Protein AF-A0AAI8PLS6-F1 (afdb_monomer_lite)

Foldseek 3Di:
DDDDPPPDDPPVLVVVLVVLVVVLVVVVVVVVVVVVVVVVVVVVVVVVVVVVVVVVVVVVVVVLVVVCVVDPPPPCVVVVVVVVVVVVVVVVVVVVVVVVVPPPPPQPVVNVVCLLLLVDPPPDPVSVVLNVVLVVLVCCLVVVLVVLVPPPVDDPVVNCSVNVSSCSVSVSSSVVSSVVSVVPPCPPPPVVPVVPPPDD

Structure (mmCIF, N/CA/C/O backbone):
data_AF-A0AAI8PLS6-F1
#
_entry.id   AF-A0AAI8PLS6-F1
#
loop_
_atom_site.group_PDB
_atom_site.id
_atom_site.type_symbol
_atom_site.label_atom_id
_atom_site.label_alt_id
_atom_site.label_comp_id
_atom_site.label_asym_id
_atom_site.label_entity_id
_atom_site.label_seq_id
_atom_site.pdbx_PDB_ins_code
_atom_site.Cartn_x
_atom_site.Cartn_y
_atom_site.Cartn_z
_atom_site.occupancy
_atom_site.B_iso_or_equiv
_atom_site.auth_seq_id
_atom_site.auth_comp_id
_atom_site.auth_asym_id
_atom_site.auth_atom_id
_atom_site.pdbx_PDB_model_num
ATOM 1 N N . MET A 1 1 ? 32.002 -16.945 -57.249 1.00 46.66 1 MET A N 1
ATOM 2 C CA . MET A 1 1 ? 32.381 -17.521 -55.941 1.00 46.66 1 MET A CA 1
ATOM 3 C C . MET A 1 1 ? 32.329 -16.412 -54.901 1.00 46.66 1 MET A C 1
ATOM 5 O O . MET A 1 1 ? 33.324 -15.751 -54.661 1.00 46.66 1 MET A O 1
ATOM 9 N N . ALA A 1 2 ? 31.143 -16.145 -54.366 1.00 48.41 2 ALA A N 1
ATOM 10 C CA . ALA A 1 2 ? 30.925 -15.226 -53.252 1.00 48.41 2 ALA A CA 1
ATOM 11 C C . ALA A 1 2 ? 29.790 -15.852 -52.442 1.00 48.41 2 ALA A C 1
ATOM 13 O O . ALA A 1 2 ? 28.630 -15.491 -52.600 1.00 48.41 2 ALA A O 1
ATOM 14 N N . ALA A 1 3 ? 30.130 -16.931 -51.743 1.00 52.69 3 ALA A N 1
ATOM 15 C CA . ALA A 1 3 ? 29.207 -17.688 -50.918 1.00 52.69 3 ALA A CA 1
ATOM 16 C C . ALA A 1 3 ? 29.450 -17.317 -49.452 1.00 52.69 3 ALA A C 1
ATOM 18 O O . ALA A 1 3 ? 30.590 -17.321 -48.990 1.00 52.69 3 ALA A O 1
ATOM 19 N N . ASP A 1 4 ? 28.351 -16.995 -48.779 1.00 49.25 4 ASP A N 1
ATOM 20 C CA . ASP A 1 4 ? 28.058 -17.395 -47.406 1.00 49.25 4 ASP A CA 1
ATOM 21 C C . ASP A 1 4 ? 29.006 -16.928 -46.298 1.00 49.25 4 ASP A C 1
ATOM 23 O O . ASP A 1 4 ? 29.482 -17.715 -45.489 1.00 49.25 4 ASP A O 1
ATOM 27 N N . ASN A 1 5 ? 29.152 -15.611 -46.155 1.00 56.50 5 ASN A N 1
ATOM 28 C CA . ASN A 1 5 ? 29.401 -15.020 -44.837 1.00 56.50 5 ASN A CA 1
ATOM 29 C C . ASN A 1 5 ? 28.060 -14.596 -44.221 1.00 56.50 5 ASN A C 1
ATOM 31 O O . ASN A 1 5 ? 27.815 -13.414 -43.977 1.00 56.50 5 ASN A O 1
ATOM 35 N N . ALA A 1 6 ? 27.157 -15.558 -44.015 1.00 56.34 6 ALA A N 1
ATOM 36 C CA . ALA A 1 6 ? 26.021 -15.355 -43.128 1.00 56.34 6 ALA A CA 1
ATOM 37 C C . ALA A 1 6 ? 26.595 -15.210 -41.715 1.00 56.34 6 ALA A C 1
ATOM 39 O O . ALA A 1 6 ? 26.932 -16.201 -41.074 1.00 56.34 6 ALA A O 1
ATOM 40 N N . ALA A 1 7 ? 26.805 -13.964 -41.286 1.00 60.34 7 ALA A N 1
ATOM 41 C CA . ALA A 1 7 ? 27.294 -13.627 -39.960 1.00 60.34 7 ALA A CA 1
ATOM 42 C C . ALA A 1 7 ? 26.369 -14.267 -38.918 1.00 60.34 7 ALA A C 1
ATOM 44 O O . ALA A 1 7 ? 25.266 -13.784 -38.662 1.00 60.34 7 ALA A O 1
ATOM 45 N N . SER A 1 8 ? 26.800 -15.398 -38.362 1.00 67.19 8 SER A N 1
ATOM 46 C CA . SER A 1 8 ? 26.124 -16.050 -37.254 1.00 67.19 8 SER A CA 1
ATOM 47 C C . SER A 1 8 ? 26.127 -15.070 -36.091 1.00 67.19 8 SER A C 1
ATOM 49 O O . SER A 1 8 ? 27.194 -14.713 -35.585 1.00 67.19 8 SER A O 1
ATOM 51 N N . VAL A 1 9 ? 24.941 -14.602 -35.705 1.00 70.06 9 VAL A N 1
ATOM 52 C CA . VAL A 1 9 ? 24.761 -13.806 -34.490 1.00 70.06 9 VAL A CA 1
ATOM 53 C C . VAL A 1 9 ? 25.427 -14.576 -33.344 1.00 70.06 9 VAL A C 1
ATOM 55 O O . VAL A 1 9 ? 25.116 -15.758 -33.178 1.00 70.06 9 VAL A O 1
ATOM 58 N N . PRO A 1 10 ? 26.361 -13.967 -32.589 1.00 78.94 10 PRO A N 1
ATOM 59 C CA . PRO A 1 10 ? 27.040 -14.658 -31.504 1.00 78.94 10 PRO A CA 1
ATOM 60 C C . PRO A 1 10 ? 25.997 -15.103 -30.480 1.00 78.94 10 PRO A C 1
ATOM 62 O O . PRO A 1 10 ? 25.278 -14.283 -29.905 1.00 78.94 10 PRO A O 1
ATOM 65 N N . GLU A 1 11 ? 25.901 -16.414 -30.286 1.00 78.62 11 GLU A N 1
ATOM 66 C CA . GLU A 1 11 ? 24.923 -17.078 -29.419 1.00 78.62 11 GLU A CA 1
ATOM 67 C C . GLU A 1 11 ? 24.941 -16.496 -27.991 1.00 78.62 11 GLU A C 1
ATOM 69 O O . GLU A 1 11 ? 23.895 -16.291 -27.371 1.00 78.62 11 GLU A O 1
ATOM 74 N N . ASP A 1 12 ? 26.122 -16.072 -27.534 1.00 76.44 12 ASP A N 1
ATOM 75 C CA . ASP A 1 12 ? 26.359 -15.405 -26.251 1.00 76.44 12 ASP A CA 1
ATOM 76 C C . ASP A 1 12 ? 25.546 -14.114 -26.060 1.00 76.44 12 ASP A C 1
ATOM 78 O O . ASP A 1 12 ? 25.128 -13.788 -24.944 1.00 76.44 12 ASP A O 1
ATOM 82 N N . LEU A 1 13 ? 25.284 -13.368 -27.139 1.00 75.44 13 LEU A N 1
ATOM 83 C CA . LEU A 1 13 ? 24.539 -12.111 -27.072 1.00 75.44 13 LEU A CA 1
ATOM 84 C C . LEU A 1 13 ? 23.050 -12.370 -26.829 1.00 75.44 13 LEU A C 1
ATOM 86 O O . LEU A 1 13 ? 22.434 -11.706 -25.994 1.00 75.44 13 LEU A O 1
ATOM 90 N N . ILE A 1 14 ? 22.492 -13.384 -27.493 1.00 72.88 14 ILE A N 1
ATOM 91 C CA . ILE A 1 14 ? 21.101 -13.810 -27.306 1.00 72.88 14 ILE A CA 1
ATOM 92 C C . ILE A 1 14 ? 20.896 -14.289 -25.863 1.00 72.88 14 ILE A C 1
ATOM 94 O O . ILE A 1 14 ? 19.940 -13.874 -25.202 1.00 72.88 14 ILE A O 1
ATOM 98 N N . VAL A 1 15 ? 21.829 -15.093 -25.343 1.00 76.81 15 VAL A N 1
ATOM 99 C CA . VAL A 1 15 ? 21.791 -15.604 -23.963 1.00 76.81 15 VAL A CA 1
ATOM 100 C C . VAL A 1 15 ? 21.896 -14.468 -22.940 1.00 76.81 15 VAL A C 1
ATOM 102 O O . VAL A 1 15 ? 21.116 -14.423 -21.984 1.00 76.81 15 VAL A O 1
ATOM 105 N N . SER A 1 16 ? 22.803 -13.511 -23.151 1.00 72.75 16 SER A N 1
ATOM 106 C CA . SER A 1 16 ? 22.982 -12.364 -22.254 1.00 72.75 16 SER A CA 1
ATOM 107 C C . SER A 1 16 ? 21.718 -11.501 -22.171 1.00 72.75 16 SER A C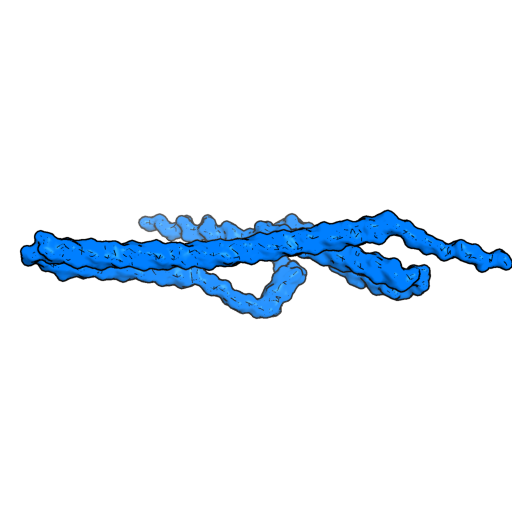 1
ATOM 109 O O . SER A 1 16 ? 21.229 -11.209 -21.074 1.00 72.75 16 SER A O 1
ATOM 111 N N . VAL A 1 17 ? 21.112 -11.175 -23.316 1.00 69.44 17 VAL A N 1
ATOM 112 C CA . VAL A 1 17 ? 19.879 -10.376 -23.376 1.00 69.44 17 VAL A CA 1
ATOM 113 C C . VAL A 1 17 ? 18.711 -11.100 -22.707 1.00 69.44 17 VAL A C 1
ATOM 115 O O . VAL A 1 17 ? 18.011 -10.504 -21.885 1.00 69.44 17 VAL A O 1
ATOM 118 N N . LEU A 1 18 ? 18.528 -12.393 -22.989 1.00 68.00 18 LEU A N 1
ATOM 119 C CA . LEU A 1 18 ? 17.501 -13.208 -22.336 1.00 68.00 18 LEU A CA 1
ATOM 120 C C . LEU A 1 18 ? 17.686 -13.241 -20.817 1.00 68.00 18 LEU A C 1
ATOM 122 O O . LEU A 1 18 ? 16.712 -13.075 -20.082 1.00 68.00 18 LEU A O 1
ATOM 126 N N . SER A 1 19 ? 18.923 -13.377 -20.335 1.00 67.38 19 SER A N 1
ATOM 127 C CA . SER A 1 19 ? 19.204 -13.391 -18.898 1.00 67.38 19 SER A CA 1
ATOM 128 C C . SER A 1 19 ? 18.831 -12.064 -18.222 1.00 67.38 19 SER A C 1
ATOM 130 O O . SER A 1 19 ? 18.172 -12.065 -17.180 1.00 67.38 19 SER A O 1
ATOM 132 N N . ALA A 1 20 ? 19.143 -10.923 -18.848 1.00 68.75 20 ALA A N 1
ATOM 133 C CA . ALA A 1 20 ? 18.800 -9.600 -18.333 1.00 68.75 20 ALA A CA 1
ATOM 134 C C . ALA A 1 20 ? 17.279 -9.368 -18.296 1.00 68.75 20 ALA A C 1
ATOM 136 O O . ALA A 1 20 ? 16.752 -8.827 -17.318 1.00 68.75 20 ALA A O 1
ATOM 137 N N . VAL A 1 21 ? 16.557 -9.822 -19.327 1.00 64.81 21 VAL A N 1
ATOM 138 C CA . VAL A 1 21 ? 15.088 -9.755 -19.371 1.00 64.81 21 VAL A CA 1
ATOM 139 C C . VAL A 1 21 ? 14.479 -10.610 -18.262 1.00 64.81 21 VAL A C 1
ATOM 141 O O . VAL A 1 21 ? 13.625 -10.122 -17.520 1.00 64.81 21 VAL A O 1
ATOM 144 N N . VAL A 1 22 ? 14.949 -11.847 -18.087 1.00 67.56 22 VAL A N 1
ATOM 145 C CA . VAL A 1 22 ? 14.455 -12.751 -17.038 1.00 67.56 22 VAL A CA 1
ATOM 146 C C . VAL A 1 22 ? 14.694 -12.162 -15.647 1.00 67.56 22 VAL A C 1
ATOM 148 O O . VAL A 1 22 ? 13.769 -12.127 -14.836 1.00 67.56 22 VAL A O 1
ATOM 151 N N . VAL A 1 23 ? 15.888 -11.626 -15.372 1.00 71.56 23 VAL A N 1
ATOM 152 C CA . VAL A 1 23 ? 16.201 -10.985 -14.081 1.00 71.56 23 VAL A CA 1
ATOM 153 C C . VAL A 1 23 ? 15.309 -9.767 -13.830 1.00 71.56 23 VAL A C 1
ATOM 155 O O . VAL A 1 23 ? 14.810 -9.592 -12.716 1.00 71.56 23 VAL A O 1
ATOM 158 N N . SER A 1 24 ? 15.049 -8.951 -14.855 1.00 70.00 24 SER A N 1
ATOM 159 C CA . SER A 1 24 ? 14.158 -7.792 -14.740 1.00 70.00 24 SER A CA 1
ATOM 160 C C . SER A 1 24 ? 12.714 -8.204 -14.426 1.00 70.00 24 SER A C 1
ATOM 162 O O . SER A 1 24 ? 12.112 -7.694 -13.476 1.00 70.00 24 SER A O 1
ATOM 164 N N . VAL A 1 25 ? 12.179 -9.196 -15.148 1.00 65.25 25 VAL A N 1
ATOM 165 C CA . VAL A 1 25 ? 10.827 -9.735 -14.917 1.00 65.25 25 VAL A CA 1
ATOM 166 C C . VAL A 1 25 ? 10.709 -10.333 -13.515 1.00 65.25 25 VAL A C 1
ATOM 168 O O . VAL A 1 25 ? 9.744 -10.041 -12.808 1.00 65.25 25 VAL A O 1
ATOM 171 N N . LEU A 1 26 ? 11.705 -11.105 -13.070 1.00 71.88 26 LEU A N 1
ATOM 172 C CA . LEU A 1 26 ? 11.742 -11.661 -11.715 1.00 71.88 26 LEU A CA 1
ATOM 173 C C . LEU A 1 26 ? 11.797 -10.562 -10.645 1.00 71.88 26 LEU A C 1
ATOM 175 O O . LEU A 1 26 ? 11.130 -10.673 -9.614 1.00 71.88 26 LEU A O 1
ATOM 179 N N . GLY A 1 27 ? 12.528 -9.474 -10.900 1.00 71.31 27 GLY A N 1
ATOM 180 C CA . GLY A 1 27 ? 12.577 -8.308 -10.020 1.00 71.31 27 GLY A CA 1
ATOM 181 C C . GLY A 1 27 ? 11.207 -7.650 -9.842 1.00 71.31 27 GLY A C 1
ATOM 182 O O . GLY A 1 27 ? 10.773 -7.416 -8.711 1.00 71.31 27 GLY A O 1
ATOM 183 N N . VAL A 1 28 ? 10.493 -7.404 -10.943 1.00 66.75 28 VAL A N 1
ATOM 184 C CA . VAL A 1 28 ? 9.141 -6.818 -10.917 1.00 66.75 28 VAL A CA 1
ATOM 185 C C . V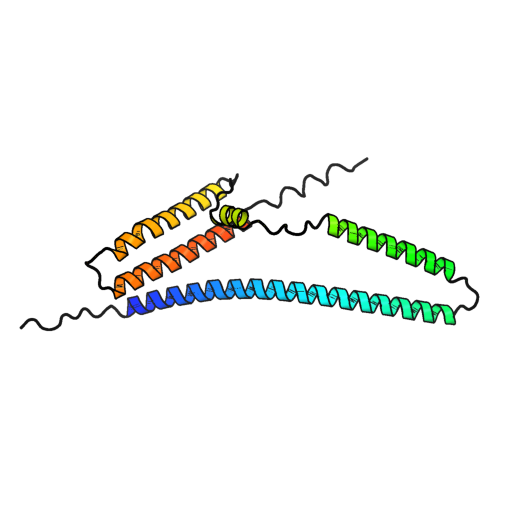AL A 1 28 ? 8.135 -7.773 -10.267 1.00 66.75 28 VAL A C 1
ATOM 187 O O . VAL A 1 28 ? 7.358 -7.353 -9.406 1.00 66.75 28 VAL A O 1
ATOM 190 N N . ALA A 1 29 ? 8.180 -9.061 -10.614 1.00 64.50 29 ALA A N 1
ATOM 191 C CA . ALA A 1 29 ? 7.283 -10.076 -10.069 1.00 64.50 29 ALA A CA 1
ATOM 192 C C . ALA A 1 29 ? 7.446 -10.239 -8.550 1.00 64.50 29 ALA A C 1
ATOM 194 O O . ALA A 1 29 ? 6.450 -10.271 -7.828 1.00 64.50 29 ALA A O 1
ATOM 195 N N . ASN A 1 30 ? 8.683 -10.269 -8.039 1.00 75.62 30 ASN A N 1
ATOM 196 C CA . ASN A 1 30 ? 8.949 -10.371 -6.601 1.00 75.62 30 ASN A CA 1
ATOM 197 C C . ASN A 1 30 ? 8.371 -9.173 -5.829 1.00 75.62 30 ASN A C 1
ATOM 199 O O . ASN A 1 30 ? 7.783 -9.330 -4.760 1.00 75.62 30 ASN A O 1
ATOM 203 N N . LEU A 1 31 ? 8.482 -7.966 -6.386 1.00 66.12 31 LEU A N 1
ATOM 204 C CA . LEU A 1 31 ? 7.923 -6.767 -5.762 1.00 66.12 31 LEU A CA 1
ATOM 205 C C . LEU A 1 31 ? 6.399 -6.766 -5.768 1.00 66.12 31 LEU A C 1
ATOM 207 O O . LEU A 1 31 ? 5.783 -6.460 -4.746 1.00 66.12 31 LEU A O 1
ATOM 211 N N . TRP A 1 32 ? 5.792 -7.146 -6.891 1.00 70.62 32 TRP A N 1
ATOM 212 C CA . TRP A 1 32 ? 4.344 -7.287 -6.973 1.00 70.62 32 TRP A CA 1
ATOM 213 C C . TRP A 1 32 ? 3.830 -8.332 -5.978 1.00 70.62 32 TRP A C 1
ATOM 215 O O . TRP A 1 32 ? 2.844 -8.094 -5.281 1.00 70.62 32 TRP A O 1
ATOM 225 N N . PHE A 1 33 ? 4.556 -9.441 -5.829 1.00 81.38 33 PHE A N 1
ATOM 226 C CA . PHE A 1 33 ? 4.239 -10.480 -4.860 1.00 81.38 33 PHE A CA 1
ATOM 227 C C . PHE A 1 33 ? 4.357 -9.988 -3.410 1.00 81.38 33 PHE A C 1
ATOM 229 O O . PHE A 1 33 ? 3.483 -10.288 -2.598 1.00 81.38 33 PHE A O 1
ATOM 236 N N . GLN A 1 34 ? 5.377 -9.188 -3.070 1.00 78.06 34 GLN A N 1
ATOM 237 C CA . GLN A 1 34 ? 5.516 -8.583 -1.737 1.00 78.06 34 GLN A CA 1
ATOM 238 C C . GLN A 1 34 ? 4.360 -7.632 -1.409 1.00 78.06 34 GLN A C 1
ATOM 240 O O . GLN A 1 34 ? 3.790 -7.714 -0.321 1.00 78.06 34 GLN A O 1
ATOM 245 N N . GLU A 1 35 ? 3.984 -6.771 -2.354 1.00 78.75 35 GLU A N 1
ATOM 246 C CA . GLU A 1 35 ? 2.861 -5.841 -2.208 1.00 78.75 35 GLU A CA 1
ATOM 247 C C . GLU A 1 35 ? 1.534 -6.596 -2.057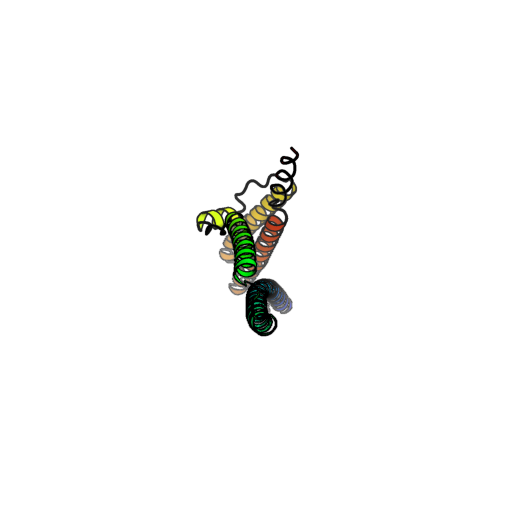 1.00 78.75 35 GLU A C 1
ATOM 249 O O . GLU A 1 35 ? 0.734 -6.306 -1.164 1.00 78.75 35 GLU A O 1
ATOM 254 N N . TRP A 1 36 ? 1.315 -7.621 -2.883 1.00 82.44 36 TRP A N 1
ATOM 255 C CA . TRP A 1 36 ? 0.144 -8.486 -2.787 1.00 82.44 36 TRP A CA 1
ATOM 256 C C . TRP A 1 36 ? 0.072 -9.194 -1.431 1.00 82.44 36 TRP A C 1
ATOM 258 O O . TRP A 1 36 ? -0.982 -9.207 -0.788 1.00 82.44 36 TRP A O 1
ATOM 268 N N . ARG A 1 37 ? 1.201 -9.719 -0.941 1.00 85.94 37 ARG A N 1
ATOM 269 C CA . ARG A 1 37 ? 1.276 -10.383 0.364 1.00 85.94 37 ARG A CA 1
ATOM 270 C C . ARG A 1 37 ? 1.031 -9.405 1.511 1.00 85.94 37 ARG A C 1
ATOM 272 O O . ARG A 1 37 ? 0.318 -9.748 2.449 1.00 85.94 37 ARG A O 1
ATOM 279 N N . ALA A 1 38 ? 1.554 -8.181 1.423 1.00 80.75 38 ALA A N 1
ATOM 280 C CA . ALA A 1 38 ? 1.307 -7.129 2.405 1.00 80.75 38 ALA A CA 1
ATOM 281 C C . ALA A 1 38 ? -0.183 -6.758 2.475 1.00 80.75 38 ALA A C 1
ATOM 283 O O . ALA A 1 38 ? -0.750 -6.699 3.568 1.00 80.75 38 ALA A O 1
ATOM 284 N N . ARG A 1 39 ? -0.846 -6.600 1.321 1.00 74.88 39 ARG A N 1
ATOM 285 C CA . ARG A 1 39 ? -2.295 -6.345 1.247 1.00 74.88 39 ARG A CA 1
ATOM 286 C C . ARG A 1 39 ? -3.106 -7.490 1.838 1.00 74.88 39 ARG A C 1
ATOM 288 O O . ARG A 1 39 ? -3.980 -7.254 2.670 1.00 74.88 39 ARG A O 1
ATOM 295 N N . ARG A 1 40 ? -2.769 -8.729 1.473 1.00 84.69 40 ARG A N 1
ATOM 296 C CA . ARG A 1 40 ? -3.447 -9.924 1.987 1.00 84.69 40 ARG A CA 1
ATOM 297 C C . ARG A 1 40 ? -3.282 -10.065 3.502 1.00 84.69 40 ARG A C 1
ATOM 299 O O . ARG A 1 40 ? -4.246 -10.380 4.193 1.00 84.69 40 ARG A O 1
ATOM 306 N N . ASN A 1 41 ? -2.091 -9.781 4.030 1.00 87.44 41 ASN A N 1
ATOM 307 C CA . ASN A 1 41 ? -1.824 -9.816 5.469 1.00 87.44 41 ASN A CA 1
ATOM 308 C C . ASN A 1 41 ? -2.580 -8.715 6.224 1.00 87.44 41 ASN A C 1
ATOM 310 O O . ASN A 1 41 ? -3.082 -8.970 7.316 1.00 87.44 41 ASN A O 1
ATOM 314 N N . ALA A 1 42 ? -2.693 -7.512 5.653 1.00 79.88 42 ALA A N 1
ATOM 315 C CA . ALA A 1 42 ? -3.462 -6.426 6.256 1.00 79.88 42 ALA A CA 1
ATOM 316 C C . ALA A 1 42 ? -4.953 -6.782 6.361 1.00 79.88 42 ALA A C 1
ATOM 318 O O . ALA A 1 42 ? -5.572 -6.551 7.398 1.00 79.88 42 ALA A O 1
ATOM 319 N N . GLU A 1 43 ? -5.519 -7.396 5.321 1.00 84.56 43 GLU A N 1
ATOM 320 C CA . GLU A 1 43 ? -6.907 -7.854 5.340 1.00 84.56 43 GLU A CA 1
ATOM 321 C C . GLU A 1 43 ? -7.117 -9.015 6.321 1.00 84.56 43 GLU A C 1
ATOM 323 O O . GLU A 1 43 ? -8.040 -8.971 7.133 1.00 84.56 43 GLU A O 1
ATOM 328 N N . ALA A 1 44 ? -6.227 -10.012 6.316 1.00 89.69 44 ALA A N 1
ATOM 329 C CA . ALA A 1 44 ? -6.283 -11.123 7.264 1.00 89.69 44 ALA A CA 1
ATOM 330 C C . ALA A 1 44 ? -6.184 -10.640 8.720 1.00 89.69 44 ALA A C 1
ATOM 332 O O . ALA A 1 44 ? -6.923 -11.117 9.578 1.00 89.69 44 ALA A O 1
ATOM 333 N N . ARG A 1 45 ? -5.318 -9.657 8.998 1.00 86.31 45 ARG A N 1
ATOM 334 C CA . ARG A 1 45 ? -5.197 -9.043 10.326 1.00 86.31 45 ARG A CA 1
ATOM 335 C C . ARG A 1 45 ? -6.474 -8.311 10.731 1.00 86.31 45 ARG A C 1
ATOM 337 O O . ARG A 1 45 ? -6.906 -8.466 11.864 1.00 86.31 45 ARG A O 1
ATOM 344 N N . ARG A 1 46 ? -7.101 -7.560 9.817 1.00 81.38 46 ARG A N 1
ATOM 345 C CA . ARG A 1 46 ? -8.391 -6.897 10.084 1.00 81.38 46 ARG A CA 1
ATOM 346 C C . ARG A 1 46 ? -9.489 -7.900 10.425 1.00 81.38 46 ARG A C 1
ATOM 348 O O . ARG A 1 46 ? -10.232 -7.660 11.365 1.00 81.38 46 ARG A O 1
ATOM 355 N N . ARG A 1 47 ? -9.567 -9.018 9.696 1.00 91.94 47 ARG A N 1
ATOM 356 C CA . ARG A 1 47 ? -10.544 -10.081 9.980 1.00 91.94 47 ARG A CA 1
ATOM 357 C C . ARG A 1 47 ? -10.319 -10.693 11.362 1.00 91.94 47 ARG A C 1
ATOM 359 O O . ARG A 1 47 ? -11.252 -10.713 12.147 1.00 91.94 47 ARG A O 1
ATOM 366 N N . ARG A 1 48 ? -9.074 -11.050 11.702 1.00 94.12 48 ARG A N 1
ATOM 367 C CA . ARG A 1 48 ? -8.734 -11.581 13.036 1.00 94.12 48 ARG A CA 1
ATOM 368 C C . ARG A 1 48 ? -9.118 -10.631 14.166 1.00 94.12 48 ARG A C 1
ATOM 370 O O . ARG A 1 48 ? -9.737 -11.067 15.121 1.00 94.12 48 ARG A O 1
ATOM 377 N N . LEU A 1 49 ? -8.817 -9.339 14.028 1.00 86.94 49 LEU A N 1
ATOM 378 C CA . LEU A 1 49 ? -9.189 -8.343 15.039 1.00 86.94 49 LEU A CA 1
ATOM 379 C C . LEU A 1 49 ? -10.713 -8.212 15.199 1.00 86.94 49 LEU A C 1
ATOM 381 O O . LEU A 1 49 ? -11.193 -8.016 16.311 1.00 86.94 49 LEU A O 1
ATOM 385 N N . LEU A 1 50 ? -11.481 -8.329 14.110 1.00 91.81 50 LEU A N 1
ATOM 386 C CA . LEU A 1 50 ? -12.947 -8.329 14.174 1.00 91.81 50 LEU A CA 1
ATOM 387 C C . LEU A 1 50 ? -13.499 -9.602 14.822 1.00 91.81 50 LEU A C 1
ATOM 389 O O . LEU A 1 50 ? -14.453 -9.524 15.595 1.00 91.81 50 LEU A O 1
ATOM 393 N N . ASP A 1 51 ? -12.903 -10.752 14.517 1.00 95.94 51 ASP A N 1
ATOM 394 C CA . ASP A 1 51 ? -13.295 -12.035 15.098 1.00 95.94 51 ASP A CA 1
ATOM 395 C C . ASP A 1 51 ? -12.978 -12.074 16.603 1.00 95.94 51 ASP A C 1
ATOM 397 O O . ASP A 1 51 ? -13.832 -12.462 17.397 1.00 95.94 51 ASP A O 1
ATOM 401 N N . GLU A 1 52 ? -11.805 -11.582 17.013 1.00 95.62 52 GLU A N 1
ATOM 402 C CA . GLU A 1 52 ? -11.415 -11.421 18.422 1.00 95.62 52 GLU A CA 1
ATOM 403 C C . GLU A 1 52 ? -12.363 -10.470 19.167 1.00 95.62 52 GLU A C 1
ATOM 405 O O . GLU A 1 52 ? -12.843 -10.800 20.250 1.00 95.62 52 GLU A O 1
ATOM 410 N N . ALA A 1 53 ? -12.697 -9.318 18.573 1.00 88.06 53 ALA A N 1
ATOM 411 C CA . ALA A 1 53 ? -13.638 -8.372 19.170 1.00 88.06 53 ALA A CA 1
ATOM 412 C C . ALA A 1 53 ? -15.043 -8.976 19.336 1.00 88.06 53 ALA A C 1
ATOM 414 O O . ALA A 1 53 ? -15.684 -8.776 20.367 1.00 88.06 53 ALA A O 1
ATOM 415 N N . ARG A 1 54 ? -15.520 -9.751 18.352 1.00 93.81 54 ARG A N 1
ATOM 416 C CA . ARG A 1 54 ? -16.797 -10.477 18.453 1.00 93.81 54 ARG A CA 1
ATOM 417 C C . ARG A 1 54 ? -16.774 -11.534 19.547 1.00 93.81 54 ARG A C 1
ATOM 419 O O . ARG A 1 54 ? -17.727 -11.605 20.315 1.00 93.81 54 ARG A O 1
ATOM 426 N N . ALA A 1 55 ? -15.708 -12.329 19.623 1.00 95.50 55 ALA A N 1
ATOM 427 C CA . ALA A 1 55 ? -15.562 -13.349 20.655 1.00 95.50 55 ALA A CA 1
ATOM 428 C C . ALA A 1 55 ? -15.556 -12.725 22.058 1.00 95.50 55 ALA A C 1
ATOM 430 O O . ALA A 1 55 ? -16.230 -13.218 22.958 1.00 95.50 55 ALA A O 1
ATOM 431 N N . TYR A 1 56 ? -14.861 -11.598 22.226 1.00 89.69 56 TYR A N 1
ATOM 432 C CA . TYR A 1 56 ? -14.825 -10.864 23.488 1.00 89.69 56 TYR A CA 1
ATOM 433 C C . TYR A 1 56 ? -16.198 -10.309 23.894 1.00 89.69 56 TYR A C 1
ATOM 435 O O . TYR A 1 56 ? -16.594 -10.440 25.051 1.00 89.69 56 TYR A O 1
ATOM 443 N N . LEU A 1 57 ? -16.951 -9.735 22.948 1.00 89.81 57 LEU A N 1
ATOM 444 C CA . LEU A 1 57 ? -18.316 -9.267 23.206 1.00 89.81 57 LEU A CA 1
ATOM 445 C C . LEU A 1 57 ? -19.256 -10.419 23.582 1.00 89.81 57 LEU A C 1
ATOM 447 O O . LEU A 1 57 ? -20.038 -10.263 24.513 1.00 89.81 57 LEU A O 1
ATOM 451 N N . GLY A 1 58 ? -19.143 -11.569 22.909 1.00 93.88 58 GLY A N 1
ATOM 452 C CA . GLY A 1 58 ? -19.917 -12.769 23.243 1.00 93.88 58 GLY A CA 1
ATOM 453 C C . GLY A 1 58 ? -19.622 -13.281 24.655 1.00 93.88 58 GLY A C 1
ATOM 454 O O . GLY A 1 58 ? -20.538 -13.511 25.441 1.00 93.88 58 GLY A O 1
ATOM 455 N N . PHE A 1 59 ? -18.340 -13.356 25.020 1.00 95.88 59 PHE A N 1
ATOM 456 C CA . PHE A 1 59 ? -17.928 -13.712 26.378 1.00 95.88 59 PHE A CA 1
ATOM 457 C C . PHE A 1 59 ? -18.496 -12.746 27.429 1.00 95.88 59 PHE A C 1
ATOM 459 O O . PHE A 1 59 ? -18.997 -13.181 28.461 1.00 95.88 59 PHE A O 1
ATOM 466 N N . LEU A 1 60 ? -18.450 -11.436 27.168 1.00 88.88 60 LEU A N 1
ATOM 467 C CA . LEU A 1 60 ? -19.010 -10.421 28.065 1.00 88.88 60 LEU A CA 1
ATOM 468 C C . LEU A 1 60 ? -20.517 -10.592 28.269 1.00 88.88 60 LEU A C 1
ATOM 470 O O . LEU A 1 60 ? -20.986 -10.467 29.399 1.00 88.88 60 LEU A O 1
ATOM 474 N N . THR A 1 61 ? -21.267 -10.883 27.203 1.00 91.25 61 THR A N 1
ATOM 475 C CA . THR A 1 61 ? -22.711 -11.129 27.307 1.00 91.25 61 THR A CA 1
ATOM 476 C C . THR A 1 61 ? -23.009 -12.391 28.109 1.00 91.25 61 THR A C 1
ATOM 478 O O . THR A 1 61 ? -23.801 -12.334 29.043 1.00 91.25 61 THR A O 1
ATOM 481 N N . GLU A 1 62 ? -22.305 -13.493 27.835 1.00 95.75 62 GLU A N 1
ATOM 482 C CA . GLU A 1 62 ? -22.475 -14.751 28.575 1.00 95.75 62 GLU A CA 1
ATOM 483 C C . GLU A 1 62 ? -22.112 -14.598 30.057 1.00 95.75 62 GLU A C 1
ATOM 485 O O . GLU A 1 62 ? -22.795 -15.129 30.933 1.00 95.75 62 GLU A O 1
ATOM 490 N N . TRP A 1 63 ? -21.052 -13.844 30.357 1.00 93.81 63 TRP A N 1
ATOM 491 C CA . TRP A 1 63 ? -20.637 -13.569 31.727 1.00 93.81 63 TRP A CA 1
ATOM 492 C C . TRP A 1 63 ? -21.671 -12.728 32.485 1.00 93.81 63 TRP A C 1
ATOM 494 O O . TRP A 1 63 ? -21.972 -13.041 33.637 1.00 93.81 63 TRP A O 1
ATOM 504 N N . LEU A 1 64 ? -22.238 -11.693 31.852 1.00 88.31 64 LEU A N 1
ATOM 505 C CA . LEU A 1 64 ? -23.299 -10.877 32.453 1.00 88.31 64 LEU A CA 1
ATOM 506 C C . LEU A 1 64 ? -24.554 -11.708 32.734 1.00 88.31 64 LEU A C 1
ATOM 508 O O . LEU A 1 64 ? -25.112 -11.607 33.828 1.00 88.31 64 LEU A O 1
ATOM 512 N N . ASP A 1 65 ? -24.953 -12.560 31.790 1.00 90.31 65 ASP A N 1
ATOM 513 C CA . ASP A 1 65 ? -26.095 -13.460 31.955 1.00 90.31 65 ASP A CA 1
ATOM 514 C C . ASP A 1 65 ? -25.858 -14.447 33.108 1.00 90.31 65 ASP A C 1
ATOM 516 O O . ASP A 1 65 ? -26.713 -14.616 33.979 1.00 90.31 65 ASP A O 1
ATOM 520 N N . ALA A 1 66 ? -24.665 -15.047 33.183 1.00 93.31 66 ALA A N 1
ATOM 521 C CA . ALA A 1 66 ? -24.291 -15.932 34.283 1.00 93.31 66 ALA A CA 1
ATOM 522 C C . ALA A 1 66 ? -24.284 -15.201 35.638 1.00 93.31 66 ALA A C 1
ATOM 524 O O . ALA A 1 66 ? -24.765 -15.733 36.641 1.00 93.31 66 ALA A O 1
ATOM 525 N N . HIS A 1 67 ? -23.780 -13.966 35.678 1.00 87.56 67 HIS A N 1
ATOM 526 C CA . HIS A 1 67 ? -23.740 -13.161 36.896 1.00 87.56 67 HIS A CA 1
ATOM 527 C C . HIS A 1 67 ? -25.149 -12.786 37.385 1.00 87.56 67 HIS A C 1
ATOM 529 O O . HIS A 1 67 ? -25.408 -12.799 38.590 1.00 87.56 67 HIS A O 1
ATOM 535 N N . ALA A 1 68 ? -26.078 -12.499 36.468 1.00 87.88 68 ALA A N 1
ATOM 536 C CA . ALA A 1 68 ? -27.474 -12.214 36.798 1.00 87.88 68 ALA A CA 1
ATOM 537 C C . ALA A 1 68 ? -28.169 -13.398 37.496 1.00 87.88 68 ALA A C 1
ATOM 539 O O . ALA A 1 68 ? -29.002 -13.191 38.378 1.00 87.88 68 ALA A O 1
ATOM 540 N N . VAL A 1 69 ? -27.796 -14.636 37.147 1.00 92.75 69 VAL A N 1
ATOM 541 C CA . VAL A 1 69 ? -28.324 -15.857 37.780 1.00 92.75 69 VAL A CA 1
ATOM 542 C C . VAL A 1 69 ? -27.756 -16.064 39.188 1.00 92.75 69 VAL A C 1
ATOM 544 O O . VAL A 1 69 ? -28.482 -16.492 40.084 1.00 92.75 69 VAL A O 1
ATOM 547 N N . ILE A 1 70 ? -26.470 -15.765 39.402 1.00 92.62 70 ILE A N 1
ATOM 548 C CA . ILE A 1 70 ? -25.783 -16.036 40.677 1.00 92.62 70 ILE A CA 1
ATOM 549 C C . ILE A 1 70 ? -26.176 -15.031 41.767 1.00 92.62 70 ILE A C 1
ATOM 551 O O . ILE A 1 70 ? -26.197 -15.392 42.943 1.00 92.62 70 ILE A O 1
ATOM 555 N N . THR A 1 71 ? -26.483 -13.778 41.416 1.00 89.44 71 THR A N 1
ATOM 556 C CA . THR A 1 71 ? -26.786 -12.723 42.403 1.00 89.44 71 THR A CA 1
ATOM 557 C C . THR A 1 71 ? -28.198 -12.143 42.236 1.00 89.44 71 THR A C 1
ATOM 559 O O . THR A 1 71 ? -28.363 -10.975 41.870 1.00 89.44 71 THR A O 1
ATOM 562 N N . PRO A 1 72 ? -29.251 -12.935 42.517 1.00 80.25 72 PRO A N 1
ATOM 563 C CA . PRO A 1 72 ? -30.624 -12.460 42.424 1.00 80.25 72 PRO A CA 1
ATOM 564 C C . PRO A 1 72 ? -30.880 -11.357 43.463 1.00 80.25 72 PRO A C 1
ATOM 566 O O . PRO A 1 72 ? -30.672 -11.548 44.660 1.00 80.25 72 PRO A O 1
ATOM 569 N N . GLY A 1 73 ? -31.335 -10.189 43.002 1.00 82.56 73 GLY A N 1
ATOM 570 C CA . GLY A 1 73 ? -31.723 -9.056 43.855 1.00 82.56 73 GLY A CA 1
ATOM 571 C C . GLY A 1 73 ? -30.734 -7.888 43.906 1.00 82.56 73 GLY A C 1
ATOM 572 O O . GLY A 1 73 ? -31.051 -6.865 44.507 1.00 82.56 73 GLY A O 1
ATOM 573 N N . THR A 1 74 ? -29.566 -7.983 43.261 1.00 78.56 74 THR A N 1
ATOM 574 C CA . THR A 1 74 ? -28.693 -6.810 43.056 1.00 78.56 74 THR A CA 1
ATOM 575 C C . THR A 1 74 ? -29.129 -6.067 41.793 1.00 78.56 74 THR A C 1
ATOM 577 O O . THR A 1 74 ? -29.368 -6.703 40.768 1.00 78.56 74 THR A O 1
ATOM 580 N N . SER A 1 75 ? -29.263 -4.736 41.840 1.00 80.06 75 SER A N 1
ATOM 581 C CA . SER A 1 75 ? -29.702 -3.961 40.673 1.00 80.06 75 SER A CA 1
ATOM 582 C C . SER A 1 75 ? -28.614 -3.929 39.590 1.00 80.06 75 SER A C 1
ATOM 584 O O . SER A 1 75 ? -27.620 -3.201 39.664 1.00 80.06 75 SER A O 1
ATOM 586 N N . ILE A 1 76 ? -28.827 -4.740 38.554 1.00 81.69 76 ILE A N 1
ATOM 587 C CA . ILE A 1 76 ? -27.963 -4.854 37.369 1.00 81.69 76 ILE A CA 1
ATOM 588 C C . ILE A 1 76 ? -27.881 -3.515 36.610 1.00 81.69 76 ILE A C 1
ATOM 590 O O . ILE A 1 76 ? -26.893 -3.248 35.926 1.00 81.69 76 ILE A O 1
ATOM 594 N N . ASP A 1 77 ? -28.868 -2.635 36.798 1.00 85.38 77 ASP A N 1
ATOM 595 C CA . ASP A 1 77 ? -28.971 -1.316 36.165 1.00 85.38 77 ASP A CA 1
ATOM 596 C C . ASP A 1 77 ? -27.708 -0.462 36.342 1.00 85.38 77 ASP A C 1
ATOM 598 O O . ASP A 1 77 ? -27.269 0.212 35.410 1.00 85.38 77 ASP A O 1
ATOM 602 N N . SER A 1 78 ? -27.079 -0.519 37.522 1.00 83.62 78 SER A N 1
ATOM 603 C CA . SER A 1 78 ? -25.863 0.254 37.807 1.00 83.62 78 SER A CA 1
ATOM 604 C C . SER A 1 78 ? -24.655 -0.238 36.997 1.00 83.62 78 SER A C 1
ATOM 606 O O . SER A 1 78 ? -23.912 0.564 36.428 1.00 83.62 78 SER A O 1
ATOM 608 N N . VAL A 1 79 ? -24.501 -1.560 36.876 1.00 83.62 79 VAL A N 1
ATOM 609 C CA . VAL A 1 79 ? -23.430 -2.205 36.105 1.00 83.62 79 VAL A CA 1
ATOM 610 C C . VAL A 1 79 ? -23.649 -1.999 34.607 1.00 83.62 79 VAL A C 1
ATOM 612 O O . VAL A 1 79 ? -22.700 -1.683 33.890 1.00 83.62 79 VAL A O 1
ATOM 615 N N . GLN A 1 80 ? -24.893 -2.095 34.130 1.00 85.12 80 GLN A N 1
ATOM 616 C CA . GLN A 1 80 ? -25.230 -1.800 32.735 1.00 85.12 80 GLN A CA 1
ATOM 617 C C . GLN A 1 80 ? -24.953 -0.340 32.372 1.00 85.12 80 GLN A C 1
ATOM 619 O O . GLN A 1 80 ? -24.357 -0.079 31.327 1.00 85.12 80 GLN A O 1
ATOM 624 N N . ALA A 1 81 ? -25.317 0.613 33.235 1.00 88.75 81 ALA A N 1
ATOM 625 C CA . ALA A 1 81 ? -25.034 2.029 33.009 1.00 88.75 81 ALA A CA 1
ATOM 626 C C . ALA A 1 81 ? -23.523 2.309 32.940 1.00 88.75 81 ALA A C 1
ATOM 628 O O . ALA A 1 81 ? -23.057 3.057 32.073 1.00 88.75 81 ALA A O 1
ATOM 629 N N . GLN A 1 82 ? -22.733 1.670 33.807 1.00 88.00 82 GLN A N 1
ATOM 630 C CA . GLN A 1 82 ? -21.280 1.806 33.780 1.00 88.00 82 GLN A CA 1
ATOM 631 C C . GLN A 1 82 ? -20.675 1.171 32.518 1.00 88.00 82 GLN A C 1
ATOM 633 O O . GLN A 1 82 ? -19.856 1.804 31.849 1.00 88.00 82 GLN A O 1
ATOM 638 N N . ALA A 1 83 ? -21.124 -0.030 32.139 1.00 84.94 83 ALA A N 1
ATOM 639 C CA . ALA A 1 83 ? -20.690 -0.701 30.915 1.00 84.94 83 ALA A CA 1
ATOM 640 C C . ALA A 1 83 ? -21.020 0.124 29.661 1.00 84.94 83 ALA A C 1
ATOM 642 O O . ALA A 1 83 ? -20.157 0.300 28.800 1.00 84.94 83 ALA A O 1
ATOM 643 N N . ALA A 1 84 ? -22.226 0.699 29.586 1.00 90.00 84 ALA A N 1
ATOM 644 C CA . ALA A 1 84 ? -22.641 1.574 28.493 1.00 90.00 84 ALA A CA 1
ATOM 645 C C . ALA A 1 84 ? -21.748 2.820 28.387 1.00 90.00 84 ALA A C 1
ATOM 647 O O . ALA A 1 84 ? -21.335 3.196 27.291 1.00 90.00 84 ALA A O 1
ATOM 648 N N . THR A 1 85 ? -21.382 3.415 29.526 1.00 92.88 85 THR A N 1
ATOM 649 C CA . THR A 1 85 ? -20.496 4.588 29.572 1.00 92.88 85 THR A CA 1
ATOM 650 C C . THR A 1 85 ? -19.094 4.257 29.051 1.00 92.88 85 THR A C 1
ATOM 652 O O . THR A 1 85 ? -18.531 5.012 28.254 1.00 92.88 85 THR A O 1
ATOM 655 N N . VAL A 1 86 ? -18.539 3.107 29.450 1.00 90.00 86 VAL A N 1
ATOM 656 C CA . VAL A 1 86 ? -17.234 2.634 28.960 1.00 90.00 86 VAL A CA 1
ATOM 657 C C . VAL A 1 86 ? -17.288 2.343 27.458 1.00 90.00 86 VAL A C 1
ATOM 659 O O . VAL A 1 86 ? -16.378 2.744 26.729 1.00 90.00 86 VAL A O 1
ATOM 662 N N . LEU A 1 87 ? -18.358 1.701 26.973 1.00 88.56 87 LEU A N 1
ATOM 663 C CA . LEU A 1 87 ? -18.534 1.415 25.547 1.00 88.56 87 LEU A CA 1
ATOM 664 C C . LEU A 1 87 ? -18.596 2.703 24.717 1.00 88.56 87 LEU A C 1
ATOM 666 O O . LEU A 1 87 ? -17.931 2.806 23.689 1.00 88.56 87 LEU A O 1
ATOM 670 N N . ASP A 1 88 ? -19.350 3.698 25.184 1.00 94.69 88 ASP A N 1
ATOM 671 C CA . ASP A 1 88 ? -19.499 4.993 24.516 1.00 94.69 88 ASP A CA 1
ATOM 672 C C . ASP A 1 88 ? -18.170 5.768 24.478 1.00 94.69 88 ASP A C 1
ATOM 674 O O . ASP A 1 88 ? -17.798 6.364 23.465 1.00 94.69 88 ASP A O 1
ATOM 678 N N . GLN A 1 89 ? -17.379 5.703 25.554 1.00 93.62 89 GLN A N 1
ATOM 679 C CA . GLN A 1 89 ? -16.033 6.275 25.572 1.00 93.62 89 GLN A CA 1
ATOM 680 C C . GLN A 1 89 ? -15.100 5.595 24.559 1.00 93.62 89 GLN A C 1
ATOM 682 O O . GLN A 1 89 ? -14.400 6.285 23.816 1.00 93.62 89 GLN A O 1
ATOM 687 N N . GLN A 1 90 ? -15.119 4.262 24.470 1.00 88.88 90 GLN A N 1
ATOM 688 C CA . GLN A 1 90 ? -14.332 3.531 23.472 1.00 88.88 90 GLN A CA 1
ATOM 689 C C . GLN A 1 90 ? -14.787 3.853 22.044 1.00 88.88 90 GLN A C 1
ATOM 691 O O . GLN A 1 90 ? -13.955 4.092 21.169 1.00 88.88 90 GLN A O 1
ATOM 696 N N . LEU A 1 91 ? -16.098 3.946 21.811 1.00 90.31 91 LEU A N 1
ATOM 697 C CA . LEU A 1 91 ? -16.662 4.318 20.516 1.00 90.31 91 LEU A CA 1
ATOM 698 C C . LEU A 1 91 ? -16.209 5.722 20.090 1.00 90.31 91 LEU A C 1
ATOM 700 O O . LEU A 1 91 ? -15.861 5.934 18.928 1.00 90.31 91 LEU A O 1
ATOM 704 N N . ARG A 1 92 ? -16.166 6.681 21.022 1.00 91.50 92 ARG A N 1
ATOM 705 C CA . ARG A 1 92 ? -15.637 8.030 20.769 1.00 91.50 92 ARG A CA 1
ATOM 706 C C . ARG A 1 92 ? -14.148 8.020 20.441 1.00 91.50 92 ARG A C 1
ATOM 708 O O . ARG A 1 92 ? -13.755 8.659 19.469 1.00 91.50 92 ARG A O 1
ATOM 715 N N . ASN A 1 93 ? -13.340 7.264 21.183 1.00 87.88 93 ASN A N 1
ATOM 716 C CA . ASN A 1 93 ? -11.905 7.128 20.908 1.00 87.88 93 ASN A CA 1
ATOM 717 C C . ASN A 1 93 ? -11.656 6.541 19.511 1.00 87.88 93 ASN A C 1
ATOM 719 O O . ASN A 1 93 ? -10.814 7.031 18.758 1.00 87.88 93 ASN A O 1
ATOM 723 N N . ILE A 1 94 ? -12.439 5.528 19.133 1.00 83.94 94 ILE A N 1
ATOM 724 C CA . ILE A 1 94 ? -12.390 4.925 17.801 1.00 83.94 94 ILE A CA 1
ATOM 725 C C . ILE A 1 94 ? -12.774 5.958 16.731 1.00 83.94 94 ILE A C 1
ATOM 727 O O . ILE A 1 94 ? -12.030 6.132 15.765 1.00 83.94 94 ILE A O 1
ATOM 731 N N . HIS A 1 95 ? -13.874 6.696 16.904 1.00 85.75 95 HIS A N 1
ATOM 732 C CA . HIS A 1 95 ? -14.271 7.751 15.963 1.00 85.75 95 HIS A CA 1
ATOM 733 C C . HIS A 1 95 ? -13.219 8.858 15.828 1.00 85.75 95 HIS A C 1
ATOM 735 O O . HIS A 1 95 ? -12.939 9.286 14.708 1.00 85.75 95 HIS A O 1
ATOM 741 N N . ALA A 1 96 ? -12.597 9.280 16.930 1.00 84.75 96 ALA A N 1
ATOM 742 C CA . ALA A 1 96 ? -11.510 10.255 16.909 1.00 84.75 96 ALA A CA 1
ATOM 743 C C . ALA A 1 96 ? -10.310 9.734 16.100 1.00 84.75 96 ALA A C 1
ATOM 745 O O . ALA A 1 96 ? -9.805 10.432 15.221 1.00 84.75 96 ALA A O 1
ATOM 746 N N . SER A 1 97 ? -9.932 8.465 16.295 1.00 78.62 97 SER A N 1
ATOM 747 C CA . SER A 1 97 ? -8.845 7.841 15.528 1.00 78.62 97 SER A CA 1
ATOM 748 C C . SER A 1 97 ? -9.148 7.751 14.023 1.00 78.62 97 SER A C 1
ATOM 750 O O . SER A 1 97 ? -8.252 7.917 13.193 1.00 78.62 97 SER A O 1
ATOM 752 N N . PHE A 1 98 ? -10.417 7.554 13.642 1.00 73.94 98 PHE A N 1
ATOM 753 C CA . PHE A 1 98 ? -10.837 7.560 12.238 1.00 73.94 98 PHE A CA 1
ATOM 754 C C . PHE A 1 98 ? -10.899 8.965 11.632 1.00 73.94 98 PHE A C 1
ATOM 756 O O . PHE A 1 98 ? -10.631 9.115 10.441 1.00 73.94 98 PHE A O 1
ATOM 763 N N . ALA A 1 99 ? -11.220 9.989 12.425 1.00 73.25 99 ALA A N 1
ATOM 764 C CA . ALA A 1 99 ? -11.195 11.379 11.977 1.00 73.25 99 ALA A CA 1
ATOM 765 C C . ALA A 1 99 ? -9.763 11.848 11.652 1.00 73.25 99 ALA A C 1
ATOM 767 O O . ALA A 1 99 ? -9.555 12.596 10.694 1.00 73.25 99 ALA A O 1
ATOM 768 N N . GLU A 1 100 ? -8.767 11.364 12.399 1.00 63.28 100 GLU A N 1
ATOM 769 C CA . GLU A 1 100 ? -7.349 11.648 12.147 1.00 63.28 100 GLU A CA 1
ATOM 770 C C . GLU A 1 100 ? -6.750 10.800 11.022 1.00 63.28 100 GLU A C 1
ATOM 772 O O . GLU A 1 100 ? -5.894 11.280 10.267 1.00 63.28 100 GLU A O 1
ATOM 777 N N . ALA A 1 101 ? -7.227 9.564 10.850 1.00 58.69 101 ALA A N 1
ATOM 778 C CA . ALA A 1 101 ? -6.872 8.706 9.730 1.00 58.69 101 ALA A CA 1
ATOM 779 C C . ALA A 1 101 ? -7.517 9.228 8.436 1.00 58.69 101 ALA A C 1
ATOM 781 O O . ALA A 1 101 ? -8.451 8.632 7.902 1.00 58.69 101 ALA A O 1
ATOM 782 N N . ARG A 1 102 ? -7.000 10.353 7.916 1.00 53.53 102 ARG A N 1
ATOM 783 C CA . ARG A 1 102 ? -7.363 10.925 6.614 1.00 53.53 102 ARG A CA 1
ATOM 784 C C . ARG A 1 102 ? -7.453 9.795 5.601 1.00 53.53 102 ARG A C 1
ATOM 786 O O . ARG A 1 102 ? -6.428 9.250 5.184 1.00 53.53 102 ARG A O 1
ATOM 793 N N . VAL A 1 103 ? -8.682 9.468 5.197 1.00 53.22 103 VAL A N 1
ATOM 794 C CA . VAL A 1 103 ? -8.960 8.643 4.023 1.00 53.22 103 VAL A CA 1
ATOM 795 C C . VAL A 1 103 ? -8.009 9.144 2.943 1.00 53.22 103 VAL A C 1
ATOM 797 O O . VAL A 1 103 ? -8.025 10.353 2.686 1.00 53.22 103 VAL A O 1
ATOM 800 N N . PRO A 1 104 ? -7.125 8.303 2.372 1.00 54.97 104 PRO A N 1
ATOM 801 C CA . PRO A 1 104 ? -6.243 8.752 1.314 1.00 54.97 104 PRO A CA 1
ATOM 802 C C . PRO A 1 104 ? -7.154 9.243 0.197 1.00 54.97 104 PRO A C 1
ATOM 804 O O . PRO A 1 104 ? -7.756 8.440 -0.517 1.00 54.97 104 PRO A O 1
ATOM 807 N N . GLN A 1 105 ? -7.335 10.567 0.122 1.00 53.50 105 GLN A N 1
ATOM 808 C CA . GLN A 1 105 ? -8.130 11.208 -0.908 1.00 53.50 105 GLN A CA 1
ATOM 809 C C . GLN A 1 105 ? -7.599 10.635 -2.206 1.00 53.50 105 GLN A C 1
ATOM 811 O O . GLN A 1 105 ? -6.385 10.686 -2.430 1.00 53.50 105 GLN A O 1
ATOM 816 N N . ARG A 1 106 ? -8.483 10.000 -2.986 1.00 49.69 106 ARG A N 1
ATOM 817 C CA . ARG A 1 106 ? -8.155 9.450 -4.300 1.00 49.69 106 ARG A CA 1
ATOM 818 C C . ARG A 1 106 ? -7.388 10.538 -5.029 1.00 49.69 106 ARG A C 1
ATOM 820 O O . ARG A 1 106 ? -7.972 11.546 -5.417 1.00 49.69 106 ARG A O 1
ATOM 827 N N . THR A 1 107 ? -6.069 10.392 -5.094 1.00 51.59 107 THR A N 1
ATOM 828 C CA . THR A 1 107 ? -5.227 11.429 -5.662 1.00 51.59 107 THR A CA 1
ATOM 829 C C . THR A 1 107 ? -5.662 11.534 -7.112 1.00 51.59 107 THR A C 1
ATOM 831 O O . THR A 1 107 ? -5.675 10.503 -7.792 1.00 51.59 107 THR A O 1
ATOM 834 N N . PRO A 1 108 ? -6.096 12.719 -7.580 1.00 65.88 108 PRO A N 1
ATOM 835 C CA . PRO A 1 108 ? -6.512 12.871 -8.965 1.00 65.88 108 PRO A CA 1
ATOM 836 C C . PRO A 1 108 ? -5.381 12.334 -9.839 1.00 65.88 108 PRO A C 1
ATOM 838 O O . PRO A 1 108 ? -4.212 12.531 -9.501 1.00 65.88 108 PRO A O 1
ATOM 841 N N . LEU A 1 109 ? -5.701 11.628 -10.925 1.00 60.34 109 LEU A N 1
ATOM 842 C CA . LEU A 1 109 ? -4.699 10.993 -11.797 1.00 60.34 109 LEU A CA 1
ATOM 843 C C . LEU A 1 109 ? -3.563 11.970 -12.155 1.00 60.34 109 LEU A C 1
ATOM 845 O O . LEU A 1 109 ? -2.395 11.598 -12.176 1.00 60.34 109 LEU A O 1
ATOM 849 N N . TRP A 1 110 ? -3.885 13.258 -12.284 1.00 59.94 110 TRP A N 1
ATOM 850 C CA . TRP A 1 110 ? -2.931 14.353 -12.449 1.00 59.94 110 TRP A CA 1
ATOM 851 C C . TRP A 1 110 ? -1.886 14.493 -11.325 1.00 59.94 110 TRP A C 1
ATOM 853 O O . TRP A 1 110 ? -0.699 14.680 -11.585 1.00 59.94 110 TRP A O 1
ATOM 863 N N . ALA A 1 111 ? -2.292 14.364 -10.060 1.00 63.12 111 ALA A N 1
ATOM 864 C CA . ALA A 1 111 ? -1.377 14.354 -8.921 1.00 63.12 111 ALA A CA 1
ATOM 865 C C . ALA A 1 111 ? -0.490 13.100 -8.915 1.00 63.12 111 ALA A C 1
ATOM 867 O O . ALA A 1 111 ? 0.670 13.185 -8.511 1.00 63.12 111 ALA A O 1
ATOM 868 N N . GLN A 1 112 ? -0.996 11.960 -9.400 1.00 62.75 112 GLN A N 1
ATOM 869 C CA . GLN A 1 112 ? -0.177 10.761 -9.590 1.00 62.75 112 GLN A CA 1
ATOM 870 C C . GLN A 1 112 ? 0.850 10.959 -10.706 1.00 62.75 112 GLN A C 1
ATOM 872 O O . GLN A 1 112 ? 2.022 10.695 -10.467 1.00 62.75 112 GLN A O 1
ATOM 877 N N . PHE A 1 113 ? 0.465 11.519 -11.858 1.00 62.03 113 PHE A N 1
ATOM 878 C CA . PHE A 1 113 ? 1.392 11.859 -12.948 1.00 62.03 113 PHE A CA 1
ATOM 879 C C . PHE A 1 113 ? 2.468 12.853 -12.511 1.00 62.03 113 PHE A C 1
ATOM 881 O O . PHE A 1 113 ? 3.651 12.639 -12.765 1.00 62.03 113 PHE A O 1
ATOM 888 N N . ARG A 1 114 ? 2.090 13.902 -11.772 1.00 65.94 114 ARG A N 1
ATOM 889 C CA . ARG A 1 114 ? 3.042 14.877 -11.219 1.00 65.94 114 ARG A CA 1
ATOM 890 C C . ARG A 1 114 ? 4.039 14.229 -10.253 1.00 65.94 114 ARG A C 1
ATOM 892 O O . ARG A 1 114 ? 5.198 14.640 -10.193 1.00 65.94 114 ARG A O 1
ATOM 899 N N . ARG A 1 115 ? 3.600 13.208 -9.510 1.00 63.75 115 ARG A N 1
ATOM 900 C CA . ARG A 1 115 ? 4.448 12.409 -8.612 1.00 63.75 115 ARG A CA 1
ATOM 901 C C . ARG A 1 115 ? 5.303 11.393 -9.378 1.00 63.75 115 ARG A C 1
ATOM 903 O O . ARG A 1 115 ? 6.424 11.128 -8.960 1.00 63.75 115 ARG A O 1
ATOM 910 N N . LEU A 1 116 ? 4.802 10.866 -10.496 1.00 61.47 116 LEU A N 1
ATOM 911 C CA . LEU A 1 116 ? 5.512 9.939 -11.379 1.00 61.47 116 LEU A CA 1
ATOM 912 C C . LEU A 1 116 ? 6.659 10.636 -12.124 1.00 61.47 116 LEU A C 1
ATOM 914 O O . LEU A 1 116 ? 7.763 10.110 -12.165 1.00 61.47 116 LEU A O 1
ATOM 918 N N . LEU A 1 117 ? 6.430 11.852 -12.629 1.00 63.41 117 LEU A N 1
ATOM 919 C CA . LEU A 1 117 ? 7.450 12.668 -13.303 1.00 63.41 117 LEU A CA 1
ATOM 920 C C . LEU A 1 117 ? 8.469 13.323 -12.345 1.00 63.41 117 LEU A C 1
ATOM 922 O O . LEU A 1 117 ? 9.280 14.149 -12.776 1.00 63.41 117 LEU A O 1
ATOM 926 N N . LEU A 1 118 ? 8.425 13.004 -11.043 1.00 63.62 118 LEU A N 1
ATOM 927 C CA . LEU A 1 118 ? 9.271 13.637 -10.023 1.00 63.62 118 LEU A CA 1
ATOM 928 C C . LEU A 1 118 ? 9.230 15.182 -10.084 1.00 63.62 118 LEU A C 1
ATOM 930 O O . LEU A 1 118 ? 10.188 15.859 -9.716 1.00 63.62 118 LEU A O 1
ATOM 934 N N . LEU A 1 119 ? 8.099 15.769 -10.501 1.00 64.31 119 LEU A N 1
ATOM 935 C CA . LEU A 1 119 ? 7.937 17.228 -10.591 1.00 64.31 119 LEU A CA 1
ATOM 936 C C . LEU A 1 119 ? 7.830 17.905 -9.213 1.00 64.31 119 LEU A C 1
ATOM 938 O O . LEU A 1 119 ? 7.643 19.120 -9.119 1.00 64.31 119 LEU A O 1
ATOM 942 N N . TYR A 1 120 ? 7.906 17.130 -8.132 1.00 62.06 120 TYR A N 1
ATOM 943 C CA . TYR A 1 120 ? 7.912 17.652 -6.777 1.00 62.06 120 TYR A CA 1
ATOM 944 C C . TYR A 1 120 ? 9.264 18.325 -6.472 1.00 62.06 120 TYR A C 1
ATOM 946 O O . TYR A 1 120 ? 10.312 17.787 -6.835 1.00 62.06 120 TYR A O 1
ATOM 954 N N . PRO A 1 121 ? 9.294 19.490 -5.804 1.00 57.75 121 PRO A N 1
ATOM 955 C CA . PRO A 1 121 ? 10.540 20.086 -5.338 1.00 57.75 121 PRO A CA 1
ATOM 956 C C . PRO A 1 121 ? 11.104 19.244 -4.183 1.00 57.75 121 PRO A C 1
ATOM 958 O O . PRO A 1 121 ? 10.704 19.392 -3.027 1.00 57.75 121 PRO A O 1
ATOM 961 N N . LEU A 1 122 ? 12.020 18.317 -4.484 1.00 59.69 122 LEU A N 1
ATOM 962 C CA . LEU A 1 122 ? 12.787 17.629 -3.448 1.00 59.69 122 LEU A CA 1
ATOM 963 C C . LEU A 1 122 ? 13.748 18.644 -2.813 1.00 59.69 122 LEU A C 1
ATOM 965 O O . LEU A 1 122 ? 14.711 19.078 -3.431 1.00 59.69 122 LEU A O 1
ATOM 969 N N . ARG A 1 123 ? 13.468 19.028 -1.565 1.00 56.44 123 ARG A N 1
ATOM 970 C CA . ARG A 1 123 ? 14.243 20.010 -0.784 1.00 56.44 123 ARG A CA 1
ATOM 971 C C . ARG A 1 123 ? 15.636 19.516 -0.351 1.00 56.44 123 ARG A C 1
ATOM 973 O O . ARG A 1 123 ? 16.369 20.275 0.270 1.00 56.44 123 ARG A O 1
ATOM 980 N N . SER A 1 124 ? 15.994 18.259 -0.628 1.00 66.44 124 SER A N 1
ATOM 981 C CA . SER A 1 124 ? 17.276 17.658 -0.243 1.00 66.44 124 SER A CA 1
ATOM 982 C C . SER A 1 124 ? 18.239 17.553 -1.430 1.00 66.44 124 SER A C 1
ATOM 984 O O . SER A 1 124 ? 17.835 17.224 -2.546 1.00 66.44 124 SER A O 1
ATOM 986 N N . ILE A 1 125 ? 19.534 17.769 -1.174 1.00 63.41 125 ILE A N 1
ATOM 987 C CA . ILE A 1 125 ? 20.614 17.662 -2.176 1.00 63.41 125 ILE A CA 1
ATOM 988 C C . ILE A 1 125 ? 20.625 16.263 -2.821 1.00 63.41 125 ILE A C 1
ATOM 990 O O . ILE A 1 125 ? 20.707 16.142 -4.041 1.00 63.41 125 ILE A O 1
ATOM 994 N N . ALA A 1 126 ? 20.424 15.209 -2.022 1.00 58.66 126 ALA A N 1
ATOM 995 C CA . ALA A 1 126 ? 20.295 13.835 -2.516 1.00 58.66 126 ALA A CA 1
ATOM 996 C C . ALA A 1 126 ? 19.089 13.651 -3.459 1.00 58.66 126 ALA A C 1
ATOM 998 O O . ALA A 1 126 ? 19.176 12.939 -4.456 1.00 58.66 126 ALA A O 1
ATOM 999 N N . GLY A 1 127 ? 17.971 14.328 -3.182 1.00 60.50 127 GLY A N 1
ATOM 1000 C CA . GLY A 1 127 ? 16.794 14.307 -4.046 1.00 60.50 127 GLY A CA 1
ATOM 1001 C C . GLY A 1 127 ? 17.009 15.019 -5.384 1.00 60.50 127 GLY A C 1
ATOM 1002 O O . GLY A 1 127 ? 16.480 14.575 -6.402 1.00 60.50 127 GLY A O 1
ATOM 1003 N N . SER A 1 128 ? 17.828 16.076 -5.397 1.00 60.31 128 SER A N 1
ATOM 1004 C CA . SER A 1 128 ? 18.257 16.749 -6.630 1.00 60.31 128 SER A CA 1
ATOM 1005 C C . SER A 1 128 ? 19.101 15.824 -7.516 1.00 60.31 128 SER A C 1
ATOM 1007 O O . SER A 1 128 ? 18.868 15.743 -8.720 1.00 60.31 128 SER A O 1
ATOM 1009 N N . LEU A 1 129 ? 20.011 15.044 -6.916 1.00 64.56 129 LEU A N 1
ATOM 1010 C CA . LEU A 1 129 ? 20.851 14.085 -7.642 1.00 64.56 129 LEU A CA 1
ATOM 1011 C C . LEU A 1 129 ? 20.025 12.959 -8.289 1.00 64.56 129 LEU A C 1
ATOM 1013 O O . LEU A 1 129 ? 20.218 12.633 -9.457 1.00 64.56 129 LEU A O 1
ATOM 1017 N N . VAL A 1 130 ? 19.055 12.405 -7.551 1.00 65.69 130 VAL A N 1
ATOM 1018 C CA . VAL A 1 130 ? 18.125 11.379 -8.064 1.00 65.69 130 VAL A CA 1
ATOM 1019 C C . VAL A 1 130 ? 17.282 11.925 -9.212 1.00 65.69 130 VAL A C 1
ATOM 1021 O O . VAL A 1 130 ? 17.060 11.231 -10.202 1.00 65.69 130 VAL A O 1
ATOM 1024 N N . ARG A 1 131 ? 16.840 13.183 -9.107 1.00 69.88 131 ARG A N 1
ATOM 1025 C CA . ARG A 1 131 ? 16.111 13.865 -10.176 1.00 69.88 131 ARG A CA 1
ATOM 1026 C C . ARG A 1 131 ? 16.985 14.021 -11.422 1.00 69.88 131 ARG A C 1
ATOM 1028 O O . ARG A 1 131 ? 16.531 13.677 -12.509 1.00 69.88 131 ARG A O 1
ATOM 1035 N N . LEU A 1 132 ? 18.226 14.482 -11.268 1.00 68.69 132 LEU A N 1
ATOM 1036 C CA . LEU A 1 132 ? 19.178 14.618 -12.373 1.00 68.69 132 LEU A CA 1
ATOM 1037 C C . LEU A 1 132 ? 19.412 13.271 -13.074 1.00 68.69 132 LEU A C 1
ATOM 1039 O O . LEU A 1 132 ? 19.317 13.198 -14.295 1.00 68.69 132 LEU A O 1
ATOM 1043 N N . LEU A 1 133 ? 19.624 12.200 -12.302 1.00 68.94 133 LEU A N 1
ATOM 1044 C CA . LEU A 1 133 ? 19.829 10.855 -12.840 1.00 68.94 133 LEU A CA 1
ATOM 1045 C C . LEU A 1 133 ? 18.587 10.326 -13.572 1.00 68.94 133 LEU A C 1
ATOM 1047 O O . LEU A 1 133 ? 18.710 9.749 -14.647 1.00 68.94 133 LEU A O 1
ATOM 1051 N N . PHE A 1 134 ? 17.390 10.569 -13.030 1.00 71.62 134 PHE A N 1
ATOM 1052 C CA . PHE A 1 134 ? 16.125 10.205 -13.671 1.00 71.62 134 PHE A CA 1
ATOM 1053 C C . PHE A 1 134 ? 15.979 10.877 -15.042 1.00 71.62 134 PHE A C 1
ATOM 1055 O O . PHE A 1 134 ? 15.746 10.191 -16.035 1.00 71.62 134 PHE A O 1
ATOM 1062 N N . TYR A 1 135 ? 16.167 12.200 -15.126 1.00 75.25 135 TYR A N 1
ATOM 1063 C CA . TYR A 1 135 ? 16.067 12.912 -16.405 1.00 75.25 135 TYR A CA 1
ATOM 1064 C C . TYR A 1 135 ? 17.172 12.508 -17.379 1.00 75.25 135 TYR A C 1
ATOM 1066 O O . TYR A 1 135 ? 16.903 12.391 -18.568 1.00 75.25 135 TYR A O 1
ATOM 1074 N N . LEU A 1 136 ? 18.382 12.229 -16.891 1.00 70.88 136 LEU A N 1
ATOM 1075 C CA . LEU A 1 136 ? 19.483 11.752 -17.722 1.00 70.88 136 LEU A CA 1
ATOM 1076 C C . LEU A 1 136 ? 19.159 10.393 -18.361 1.00 70.88 136 LEU A C 1
ATOM 1078 O O . LEU A 1 136 ? 19.349 10.232 -19.562 1.00 70.88 136 LEU A O 1
ATOM 1082 N N . VAL A 1 137 ? 18.579 9.454 -17.605 1.00 73.19 137 VAL A N 1
ATOM 1083 C CA . VAL A 1 137 ? 18.114 8.165 -18.148 1.00 73.19 137 VAL A CA 1
ATOM 1084 C C . VAL A 1 137 ? 16.977 8.362 -19.151 1.00 73.19 137 VAL A C 1
ATOM 1086 O O . VAL A 1 137 ? 17.029 7.780 -20.230 1.00 73.19 137 VAL A O 1
ATOM 1089 N N . VAL A 1 138 ? 15.977 9.200 -18.848 1.00 73.62 138 VAL A N 1
ATOM 1090 C CA . VAL A 1 138 ? 14.881 9.492 -19.793 1.00 73.62 138 VAL A CA 1
ATOM 1091 C C . VAL A 1 138 ? 15.420 10.091 -21.092 1.00 73.62 138 VAL A C 1
ATOM 1093 O O . VAL A 1 138 ? 15.021 9.644 -22.161 1.00 73.62 138 VAL A O 1
ATOM 1096 N N . ILE A 1 139 ? 16.339 11.058 -21.014 1.00 77.19 139 ILE A N 1
ATOM 1097 C CA . ILE A 1 139 ? 16.958 11.690 -22.186 1.00 77.19 139 ILE A CA 1
ATOM 1098 C C . ILE A 1 139 ? 17.750 10.660 -22.990 1.00 77.19 139 ILE A C 1
ATOM 1100 O O . ILE A 1 139 ? 17.604 10.618 -24.204 1.00 77.19 139 ILE A O 1
ATOM 1104 N N . ILE A 1 140 ? 18.549 9.805 -22.348 1.00 73.31 140 ILE A N 1
ATOM 1105 C CA . ILE A 1 140 ? 19.300 8.758 -23.054 1.00 73.31 140 ILE A CA 1
ATOM 1106 C C . ILE A 1 140 ? 18.339 7.803 -23.763 1.00 73.31 140 ILE A C 1
ATOM 1108 O O . ILE A 1 140 ? 18.503 7.552 -24.952 1.00 73.31 140 ILE A O 1
ATOM 1112 N N . VAL A 1 141 ? 17.303 7.318 -23.074 1.00 72.44 141 VAL A N 1
ATOM 1113 C CA . VAL A 1 141 ? 16.314 6.413 -23.671 1.00 72.44 141 VAL A CA 1
ATOM 1114 C C . VAL A 1 141 ? 15.618 7.095 -24.850 1.00 72.44 141 VAL A C 1
ATOM 1116 O O . VAL A 1 141 ? 15.598 6.544 -25.945 1.00 72.44 141 VAL A O 1
ATOM 1119 N N . PHE A 1 142 ? 15.100 8.311 -24.682 1.00 75.56 142 PHE A N 1
ATOM 1120 C CA . PHE A 1 142 ? 14.361 8.998 -25.745 1.00 75.56 142 PHE A CA 1
ATOM 1121 C C . PHE A 1 142 ? 15.232 9.497 -26.900 1.00 75.56 142 PHE A C 1
ATOM 1123 O O . PHE A 1 142 ? 14.733 9.565 -28.017 1.00 75.56 142 PHE A O 1
ATOM 1130 N N . SER A 1 143 ? 16.503 9.828 -26.670 1.00 75.31 143 SER A N 1
ATOM 1131 C CA . SER A 1 143 ? 17.408 10.296 -27.726 1.00 75.31 143 SER A CA 1
ATOM 1132 C C . SER A 1 143 ? 18.055 9.146 -28.497 1.00 75.31 143 SER A C 1
ATOM 1134 O O . SER A 1 143 ? 18.228 9.245 -29.708 1.00 75.31 143 SER A O 1
ATOM 1136 N N . VAL A 1 144 ? 18.406 8.046 -27.823 1.00 73.12 144 VAL A N 1
ATOM 1137 C CA . VAL A 1 144 ? 19.125 6.919 -28.444 1.00 73.12 144 VAL A CA 1
ATOM 1138 C C . VAL A 1 144 ? 18.169 5.959 -29.157 1.00 73.12 144 VAL A C 1
ATOM 1140 O O . VAL A 1 144 ? 18.514 5.431 -30.211 1.00 73.12 144 VAL A O 1
ATOM 1143 N N . THR A 1 145 ? 16.947 5.768 -28.644 1.00 70.12 145 THR A N 1
ATOM 1144 C CA . THR A 1 145 ? 15.978 4.813 -29.222 1.00 70.12 145 THR A CA 1
ATOM 1145 C C . THR A 1 145 ? 15.568 5.155 -30.665 1.00 70.12 145 THR A C 1
ATOM 1147 O O . THR A 1 145 ? 15.593 4.255 -31.503 1.00 70.12 145 THR A O 1
ATOM 1150 N N . PRO A 1 146 ? 15.253 6.416 -31.029 1.00 72.69 146 PRO A N 1
ATOM 1151 C CA . PRO A 1 146 ? 14.949 6.774 -32.415 1.00 72.69 146 PRO A CA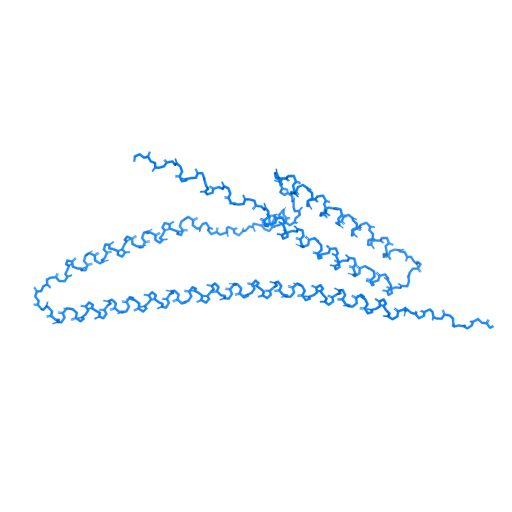 1
ATOM 1152 C C . PRO A 1 146 ? 16.157 6.602 -33.337 1.00 72.69 146 PRO A C 1
ATOM 1154 O O . PRO A 1 146 ? 15.997 6.136 -34.458 1.00 72.69 146 PRO A O 1
ATOM 1157 N N . GLY A 1 147 ? 17.364 6.930 -32.858 1.00 74.38 147 GLY A N 1
ATOM 1158 C CA . GLY A 1 147 ? 18.600 6.753 -33.623 1.00 74.38 147 GLY A CA 1
ATOM 1159 C C . GLY A 1 147 ? 18.878 5.284 -33.946 1.00 74.38 147 GLY A C 1
ATOM 1160 O O . GLY A 1 147 ? 19.194 4.961 -35.083 1.00 74.38 147 GLY A O 1
ATOM 1161 N N . LEU A 1 148 ? 18.670 4.387 -32.978 1.00 71.12 148 LEU A N 1
ATOM 1162 C CA . LEU A 1 148 ? 18.786 2.938 -33.181 1.00 71.12 148 LEU A CA 1
ATOM 1163 C C . LEU A 1 148 ? 17.698 2.3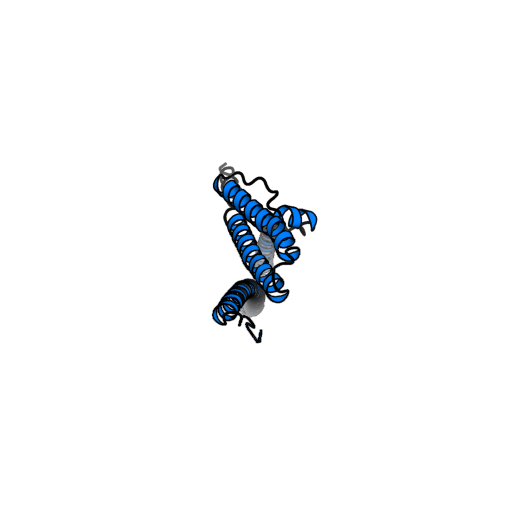67 -34.100 1.00 71.12 148 LEU A C 1
ATOM 1165 O O . LEU A 1 148 ? 17.961 1.429 -34.849 1.00 71.12 148 LEU A O 1
ATOM 1169 N N . LEU A 1 149 ? 16.481 2.915 -34.050 1.00 70.50 149 LEU A N 1
ATOM 1170 C CA . LEU A 1 149 ? 15.375 2.491 -34.916 1.00 70.50 149 LEU A CA 1
ATOM 1171 C C . LEU A 1 149 ? 15.580 2.923 -36.375 1.00 70.50 149 LEU A C 1
ATOM 1173 O O . LEU A 1 149 ? 15.262 2.159 -37.288 1.00 70.50 149 LEU A O 1
ATOM 1177 N N . LEU A 1 150 ? 16.116 4.128 -36.583 1.00 78.25 150 LEU A N 1
ATOM 1178 C CA . LEU A 1 150 ? 16.309 4.744 -37.898 1.00 78.25 150 LEU A CA 1
ATOM 1179 C C . LEU A 1 150 ? 17.643 4.376 -38.566 1.00 78.25 150 LEU A C 1
ATOM 1181 O O . LEU A 1 150 ? 17.839 4.711 -39.730 1.00 78.25 150 LEU A O 1
ATOM 1185 N N . ASP A 1 151 ? 18.565 3.711 -37.863 1.00 77.69 151 ASP A N 1
ATOM 1186 C CA . ASP A 1 151 ? 19.850 3.317 -38.443 1.00 77.69 151 ASP A CA 1
ATOM 1187 C C . ASP A 1 151 ? 19.689 2.124 -39.392 1.00 77.69 151 ASP A C 1
ATOM 1189 O O . ASP A 1 151 ? 19.605 0.967 -38.970 1.00 77.69 151 ASP A O 1
ATOM 1193 N N . ASP A 1 152 ? 19.674 2.414 -40.694 1.00 76.88 152 ASP A N 1
ATOM 1194 C CA . ASP A 1 152 ? 19.477 1.417 -41.744 1.00 76.88 152 ASP A CA 1
ATOM 1195 C C . ASP A 1 152 ? 20.593 0.372 -41.856 1.00 76.88 152 ASP A C 1
ATOM 1197 O O . ASP A 1 152 ? 20.416 -0.655 -42.512 1.00 76.88 152 ASP A O 1
ATOM 1201 N N . ARG A 1 153 ? 21.717 0.587 -41.166 1.00 77.06 153 ARG A N 1
ATOM 1202 C CA . ARG A 1 153 ? 22.880 -0.307 -41.193 1.00 77.06 153 ARG A CA 1
ATOM 1203 C C . ARG A 1 153 ? 22.704 -1.574 -40.363 1.00 77.06 153 ARG A C 1
ATOM 1205 O O . ARG A 1 153 ? 23.385 -2.559 -40.630 1.00 77.06 153 ARG A O 1
ATOM 1212 N N . ASN A 1 154 ? 21.798 -1.569 -39.387 1.00 71.81 154 ASN A N 1
ATOM 1213 C CA . ASN A 1 154 ? 21.630 -2.692 -38.466 1.00 71.81 154 ASN A CA 1
ATOM 1214 C C . ASN A 1 154 ? 20.520 -3.630 -38.944 1.00 71.81 154 ASN A C 1
ATOM 1216 O O . ASN A 1 154 ? 19.465 -3.174 -39.400 1.00 71.81 154 ASN A O 1
ATOM 1220 N N . ALA A 1 155 ? 20.724 -4.942 -38.810 1.00 78.75 155 ALA A N 1
ATOM 1221 C CA . ALA A 1 155 ? 19.682 -5.923 -39.088 1.00 78.75 155 ALA A CA 1
ATOM 1222 C C . ALA A 1 155 ? 18.462 -5.668 -38.187 1.00 78.75 155 ALA A C 1
ATOM 1224 O O . ALA A 1 155 ? 18.591 -5.275 -37.027 1.00 78.75 155 ALA A O 1
ATOM 1225 N N . TRP A 1 156 ? 17.257 -5.893 -38.714 1.00 73.19 156 TRP A N 1
ATOM 1226 C CA . TRP A 1 156 ? 15.999 -5.565 -38.028 1.00 73.19 156 TRP A CA 1
ATOM 1227 C C . TRP A 1 156 ? 15.884 -6.221 -36.634 1.00 73.19 156 TRP A C 1
ATOM 1229 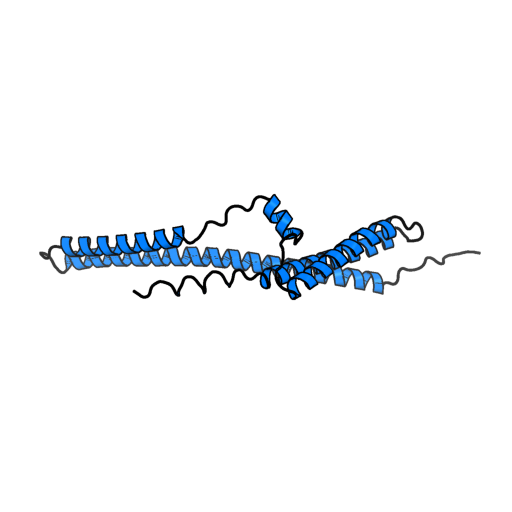O O . TRP A 1 156 ? 15.352 -5.619 -35.701 1.00 73.19 156 TRP A O 1
ATOM 1239 N N . GLY A 1 157 ? 16.459 -7.420 -36.471 1.00 72.19 157 GLY A N 1
ATOM 1240 C CA . GLY A 1 157 ? 16.540 -8.132 -35.191 1.00 72.19 157 GLY A CA 1
ATOM 1241 C C . GLY A 1 157 ? 17.406 -7.428 -34.140 1.00 72.19 157 GLY A C 1
ATOM 1242 O O . GLY A 1 157 ? 16.978 -7.300 -32.993 1.00 72.19 157 GLY A O 1
ATOM 1243 N N . ASP A 1 158 ? 18.563 -6.887 -34.531 1.00 74.75 158 ASP A N 1
ATOM 1244 C CA . ASP A 1 158 ? 19.455 -6.159 -33.618 1.00 74.75 158 ASP A CA 1
ATOM 1245 C C . ASP A 1 158 ? 18.834 -4.842 -33.155 1.00 74.75 158 ASP A C 1
ATOM 1247 O O . ASP A 1 158 ? 18.979 -4.462 -31.991 1.00 74.75 158 ASP A O 1
ATOM 1251 N N . ARG A 1 159 ? 18.060 -4.173 -34.023 1.00 71.50 159 ARG A N 1
ATOM 1252 C CA . ARG A 1 159 ? 17.334 -2.948 -33.650 1.00 71.50 159 ARG A CA 1
ATOM 1253 C C . ARG A 1 159 ? 16.310 -3.227 -32.557 1.00 71.50 159 ARG A C 1
ATOM 1255 O O . ARG A 1 159 ? 16.238 -2.484 -31.578 1.00 71.50 159 ARG A O 1
ATOM 1262 N N . ILE A 1 160 ? 15.537 -4.305 -32.694 1.00 70.12 160 ILE A N 1
ATOM 1263 C CA . ILE A 1 160 ? 14.515 -4.680 -31.708 1.00 70.12 160 ILE A CA 1
ATOM 1264 C C . ILE A 1 160 ? 15.170 -5.151 -30.408 1.00 70.12 160 ILE A C 1
ATOM 1266 O O . ILE A 1 160 ? 14.724 -4.760 -29.329 1.00 70.12 160 ILE A O 1
ATOM 1270 N N . GLY A 1 161 ? 16.252 -5.929 -30.503 1.00 72.06 161 GLY A N 1
ATOM 1271 C CA . GLY A 1 161 ? 17.007 -6.414 -29.350 1.00 72.06 161 GLY A CA 1
ATOM 1272 C C . GLY A 1 161 ? 17.619 -5.274 -28.538 1.00 72.06 161 GLY A C 1
ATOM 1273 O O . GLY A 1 161 ? 17.346 -5.152 -27.343 1.00 72.06 161 GLY A O 1
ATOM 1274 N N . ALA A 1 162 ? 18.374 -4.386 -29.191 1.00 71.75 162 ALA A N 1
ATOM 1275 C CA . ALA A 1 162 ? 18.984 -3.227 -28.546 1.00 71.75 162 ALA A CA 1
ATOM 1276 C C . ALA A 1 162 ? 17.929 -2.293 -27.936 1.00 71.75 162 ALA A C 1
ATOM 1278 O O . ALA A 1 162 ? 18.049 -1.920 -26.769 1.00 71.75 162 ALA A O 1
ATOM 1279 N N . SER A 1 163 ? 16.859 -1.973 -28.674 1.00 67.38 163 SER A N 1
ATOM 1280 C CA . SER A 1 163 ? 15.773 -1.120 -28.165 1.00 67.38 163 SER A CA 1
ATOM 1281 C C . SER A 1 163 ? 15.067 -1.754 -26.965 1.00 67.38 163 SER A C 1
ATOM 1283 O O . SER A 1 163 ? 14.798 -1.079 -25.973 1.00 67.38 163 SER A O 1
ATOM 1285 N N . GLY A 1 164 ? 14.807 -3.062 -27.020 1.00 69.88 164 GLY A N 1
ATOM 1286 C CA . GLY A 1 164 ? 14.183 -3.810 -25.933 1.00 69.88 164 GLY A CA 1
ATOM 1287 C C . GLY A 1 164 ? 15.031 -3.798 -24.663 1.00 69.88 164 GLY A C 1
ATOM 1288 O O . GLY A 1 164 ? 14.523 -3.471 -23.591 1.00 69.88 164 GLY A O 1
ATOM 1289 N N . VAL A 1 165 ? 16.335 -4.067 -24.780 1.00 74.19 165 VAL A N 1
ATOM 1290 C CA . VAL A 1 165 ? 17.280 -3.998 -23.652 1.00 74.19 165 VAL A CA 1
ATOM 1291 C C . VAL A 1 165 ? 17.304 -2.597 -23.049 1.00 74.19 165 VAL A C 1
ATOM 1293 O O . VAL A 1 165 ? 17.247 -2.456 -21.830 1.00 74.19 165 VAL A O 1
ATOM 1296 N N . LEU A 1 166 ? 17.332 -1.560 -23.886 1.00 72.38 166 LEU A N 1
ATOM 1297 C CA . LEU A 1 166 ? 17.381 -0.166 -23.448 1.00 72.38 166 LEU A CA 1
ATOM 1298 C C . LEU A 1 166 ? 16.094 0.244 -22.714 1.00 72.38 166 LEU A C 1
ATOM 1300 O O . LEU A 1 166 ? 16.163 0.891 -21.668 1.00 72.38 166 LEU A O 1
ATOM 1304 N N . ILE A 1 167 ? 14.925 -0.196 -23.193 1.00 71.88 167 ILE A N 1
ATOM 1305 C CA . ILE A 1 167 ? 13.631 0.040 -22.534 1.00 71.88 167 ILE A CA 1
ATOM 1306 C C . ILE A 1 167 ? 13.553 -0.708 -21.199 1.00 71.88 167 ILE A C 1
ATOM 1308 O O . ILE A 1 167 ? 13.127 -0.131 -20.199 1.00 71.88 167 ILE A O 1
ATOM 1312 N N . VAL A 1 168 ? 13.980 -1.973 -21.153 1.00 73.62 168 VAL A N 1
ATOM 1313 C CA . VAL A 1 168 ? 13.927 -2.796 -19.935 1.00 73.62 168 VAL A CA 1
ATOM 1314 C C . VAL A 1 168 ? 14.909 -2.279 -18.883 1.00 73.62 168 VAL A C 1
ATOM 1316 O O . VAL A 1 168 ? 14.526 -2.089 -17.726 1.00 73.62 168 VAL A O 1
ATOM 1319 N N . ALA A 1 169 ? 16.154 -2.004 -19.274 1.00 73.25 169 ALA A N 1
ATOM 1320 C CA . ALA A 1 169 ? 17.176 -1.463 -18.386 1.00 73.25 169 ALA A CA 1
ATOM 1321 C C . ALA A 1 169 ? 16.807 -0.049 -17.918 1.00 73.25 169 ALA A C 1
ATOM 1323 O O . ALA A 1 169 ? 16.824 0.224 -16.718 1.00 73.25 169 ALA A O 1
ATOM 1324 N N . GLY A 1 170 ? 16.400 0.827 -18.842 1.00 73.62 170 GLY A N 1
ATOM 1325 C CA . GLY A 1 170 ? 15.969 2.191 -18.542 1.00 73.62 170 GLY A CA 1
ATOM 1326 C C . GLY A 1 170 ? 14.741 2.223 -17.634 1.00 73.62 170 GLY A C 1
ATOM 1327 O O . GLY A 1 170 ? 14.744 2.915 -16.617 1.00 73.62 170 GLY A O 1
ATOM 1328 N N . GLY A 1 171 ? 13.721 1.417 -17.935 1.00 73.12 171 GLY A N 1
ATOM 1329 C CA . GLY A 1 171 ? 12.519 1.277 -17.112 1.00 73.12 171 GLY A CA 1
ATOM 1330 C C . GLY A 1 171 ? 12.823 0.770 -15.700 1.00 73.12 171 GLY A C 1
ATOM 1331 O O . GLY A 1 171 ? 12.322 1.332 -14.723 1.00 73.12 171 GLY A O 1
ATOM 1332 N N . GLY A 1 172 ? 13.699 -0.232 -15.572 1.00 73.81 172 GLY A N 1
ATOM 1333 C CA . GLY A 1 172 ? 14.154 -0.747 -14.279 1.00 73.81 172 GLY A CA 1
ATOM 1334 C C . GLY A 1 172 ? 14.888 0.306 -13.443 1.00 73.81 172 GLY A C 1
ATOM 1335 O O . GLY A 1 172 ? 14.604 0.464 -12.252 1.00 73.81 172 GLY A O 1
ATOM 1336 N N . LEU A 1 173 ? 15.778 1.081 -14.071 1.00 73.00 173 LEU A N 1
ATOM 1337 C CA . LEU A 1 173 ? 16.529 2.162 -13.423 1.00 73.00 173 LEU A CA 1
ATOM 1338 C C . LEU A 1 173 ? 15.604 3.299 -12.963 1.00 73.00 173 LEU A C 1
ATOM 1340 O O . LEU A 1 173 ? 15.686 3.739 -11.814 1.00 73.00 173 LEU A O 1
ATOM 1344 N N . LEU A 1 174 ? 14.672 3.722 -13.824 1.00 70.75 174 LEU A N 1
ATOM 1345 C CA . LEU A 1 174 ? 13.662 4.739 -13.508 1.00 70.75 174 LEU A CA 1
ATOM 1346 C C . LEU A 1 174 ? 12.782 4.306 -12.331 1.00 70.75 174 LEU A C 1
ATOM 1348 O O . LEU A 1 174 ? 12.535 5.093 -11.415 1.00 70.75 174 LEU A O 1
ATOM 1352 N N . TYR A 1 175 ? 12.353 3.043 -12.315 1.00 71.81 175 TYR A N 1
ATOM 1353 C CA . TYR A 1 175 ? 11.551 2.490 -11.229 1.00 71.81 175 TYR A CA 1
ATOM 1354 C C . TYR A 1 175 ? 12.336 2.400 -9.909 1.00 71.81 175 TYR A C 1
ATOM 1356 O O . TYR A 1 175 ? 11.824 2.780 -8.850 1.00 71.81 175 TYR A O 1
ATOM 1364 N N . GLY A 1 176 ? 13.597 1.954 -9.955 1.00 74.12 176 GLY A N 1
ATOM 1365 C CA . GLY A 1 176 ? 14.486 1.917 -8.791 1.00 74.12 176 GLY A CA 1
ATOM 1366 C C . GLY A 1 176 ? 14.696 3.303 -8.175 1.00 74.12 176 GLY A C 1
ATOM 1367 O O . GLY A 1 176 ? 14.562 3.472 -6.959 1.00 74.12 176 GLY A O 1
ATOM 1368 N N . LEU A 1 177 ? 14.928 4.311 -9.020 1.00 69.69 177 LEU A N 1
ATOM 1369 C CA . LEU A 1 177 ? 15.071 5.708 -8.606 1.00 69.69 177 LEU A CA 1
ATOM 1370 C C . LEU A 1 177 ? 13.783 6.275 -8.010 1.00 69.69 177 LEU A C 1
ATOM 1372 O O . LEU A 1 177 ? 13.827 6.911 -6.956 1.00 69.69 177 LEU A O 1
ATOM 1376 N N . TRP A 1 178 ? 12.631 5.998 -8.623 1.00 74.75 178 TRP A N 1
ATOM 1377 C CA . TRP A 1 178 ? 11.330 6.405 -8.090 1.00 74.75 178 TRP A CA 1
ATOM 1378 C C . TRP A 1 178 ? 11.071 5.815 -6.695 1.00 74.75 178 TRP A C 1
ATOM 1380 O O . TRP A 1 178 ? 10.635 6.516 -5.776 1.00 74.75 178 TRP A O 1
ATOM 1390 N N . ARG A 1 179 ? 11.407 4.536 -6.490 1.00 76.69 179 ARG A N 1
ATOM 1391 C CA . ARG A 1 179 ? 11.273 3.871 -5.187 1.00 76.69 179 ARG A CA 1
ATOM 1392 C C . ARG A 1 179 ? 12.201 4.477 -4.135 1.00 76.69 179 ARG A C 1
ATOM 1394 O O . ARG A 1 179 ? 11.772 4.687 -2.997 1.00 76.69 179 ARG A O 1
ATOM 1401 N N . LEU A 1 180 ? 13.450 4.764 -4.501 1.00 71.62 180 LEU A N 1
ATOM 1402 C CA . LEU A 1 180 ? 14.414 5.412 -3.613 1.00 71.62 180 LEU A CA 1
ATOM 1403 C C . LEU A 1 180 ? 13.936 6.818 -3.220 1.00 71.62 180 LEU A C 1
ATOM 1405 O O . LEU A 1 180 ? 13.944 7.164 -2.040 1.00 71.62 180 LEU A O 1
ATOM 1409 N N . ALA A 1 181 ? 13.430 7.591 -4.184 1.00 71.06 181 ALA A N 1
ATOM 1410 C CA . ALA A 1 181 ? 12.868 8.916 -3.945 1.00 71.06 181 ALA A CA 1
ATOM 1411 C C . ALA A 1 181 ? 11.671 8.878 -2.981 1.00 71.06 181 ALA A C 1
ATOM 1413 O O . ALA A 1 181 ? 11.592 9.702 -2.071 1.00 71.06 181 ALA A O 1
ATOM 1414 N N . ASN A 1 182 ? 10.774 7.896 -3.118 1.00 67.94 182 ASN A N 1
ATOM 1415 C CA . ASN A 1 182 ? 9.655 7.724 -2.189 1.00 67.94 182 ASN A CA 1
ATOM 1416 C C . ASN A 1 182 ? 10.120 7.393 -0.764 1.00 67.94 182 ASN A C 1
ATOM 1418 O O . ASN A 1 182 ? 9.566 7.944 0.186 1.00 67.94 182 ASN A O 1
ATOM 1422 N N . ARG A 1 183 ? 11.156 6.554 -0.601 1.00 71.50 183 ARG A N 1
ATOM 1423 C CA . ARG A 1 183 ? 11.741 6.242 0.718 1.00 71.50 183 ARG A CA 1
ATOM 1424 C C . ARG A 1 183 ? 12.404 7.450 1.376 1.00 71.50 183 ARG A C 1
ATOM 1426 O O . ARG A 1 183 ? 12.337 7.590 2.590 1.00 71.50 183 ARG A O 1
ATOM 1433 N N . LEU A 1 184 ? 13.040 8.305 0.579 1.00 67.75 184 LEU A N 1
ATOM 1434 C CA . LEU A 1 184 ? 13.717 9.508 1.062 1.00 67.75 184 LEU A CA 1
ATOM 1435 C C . LEU A 1 184 ? 12.760 10.690 1.274 1.00 67.75 184 LEU A C 1
ATOM 1437 O O . LEU A 1 184 ? 13.164 11.689 1.869 1.00 67.75 184 LEU A O 1
ATOM 1441 N N . SER A 1 185 ? 11.512 10.608 0.793 1.00 63.62 185 SER A N 1
ATOM 1442 C CA . SER A 1 185 ? 10.531 11.677 0.968 1.00 63.62 185 SER A CA 1
ATOM 1443 C C . SER A 1 185 ? 10.134 11.792 2.453 1.00 63.62 185 SER A C 1
ATOM 1445 O O . SER A 1 185 ? 9.572 10.858 3.026 1.00 63.62 185 SER A O 1
ATOM 1447 N N . PRO A 1 186 ? 10.442 12.918 3.119 1.00 55.62 186 PRO A N 1
ATOM 1448 C CA . PRO A 1 186 ? 10.292 13.060 4.558 1.00 55.62 186 PRO A CA 1
ATOM 1449 C C . PRO A 1 186 ? 8.838 13.398 4.902 1.00 55.62 186 PRO A C 1
ATOM 1451 O O . PRO A 1 186 ? 8.529 14.508 5.319 1.00 55.62 186 PRO A O 1
ATOM 1454 N N . GLN A 1 187 ? 7.925 12.435 4.767 1.00 53.38 187 GLN A N 1
ATOM 1455 C CA . GLN A 1 187 ? 6.640 12.508 5.477 1.00 53.38 187 GLN A CA 1
ATOM 1456 C C . GLN A 1 187 ? 6.813 12.327 7.002 1.00 53.38 187 GLN A C 1
ATOM 1458 O O . GLN A 1 187 ? 5.867 12.511 7.756 1.00 53.38 187 GLN A O 1
ATOM 1463 N N . ALA A 1 188 ? 8.036 12.055 7.472 1.00 47.00 188 ALA A N 1
ATOM 1464 C CA . ALA A 1 188 ? 8.372 11.795 8.870 1.00 47.00 188 ALA A CA 1
ATOM 1465 C C . ALA A 1 188 ? 8.530 13.039 9.772 1.00 47.00 188 ALA A C 1
ATOM 1467 O O . ALA A 1 188 ? 8.651 12.878 10.979 1.00 47.00 188 ALA A O 1
ATOM 1468 N N . ARG A 1 189 ? 8.555 14.275 9.244 1.00 49.59 189 ARG A N 1
ATOM 1469 C CA . ARG A 1 189 ? 8.867 15.468 10.070 1.00 49.59 189 ARG A CA 1
ATOM 1470 C C . ARG A 1 189 ? 7.672 16.256 10.603 1.00 49.59 189 ARG A C 1
ATOM 1472 O O . ARG A 1 189 ? 7.879 17.183 11.374 1.00 49.59 189 ARG A O 1
ATOM 1479 N N . VAL A 1 190 ? 6.445 15.919 10.208 1.00 53.19 190 VAL A N 1
ATOM 1480 C CA . VAL A 1 190 ? 5.254 16.689 10.619 1.00 53.19 190 VAL A CA 1
ATOM 1481 C C . VAL A 1 190 ? 4.634 16.165 11.924 1.00 53.19 190 VAL A C 1
ATOM 1483 O O . VAL A 1 190 ? 3.912 16.906 12.574 1.00 53.19 190 VAL A O 1
ATOM 1486 N N . LEU A 1 191 ? 4.975 14.952 12.375 1.00 51.62 191 LEU A N 1
ATOM 1487 C CA . LEU A 1 191 ? 4.449 14.400 13.636 1.00 51.62 191 LEU A CA 1
ATOM 1488 C C . LEU A 1 191 ? 5.328 14.688 14.867 1.00 51.62 191 LEU A C 1
ATOM 1490 O O . LEU A 1 191 ? 4.851 14.563 15.983 1.00 51.62 191 LEU A O 1
ATOM 1494 N N . SER A 1 192 ? 6.577 15.140 14.704 1.00 49.62 192 SER A N 1
ATOM 1495 C CA . SER A 1 192 ? 7.478 15.423 15.839 1.00 49.62 192 SER A CA 1
ATOM 1496 C C . SER A 1 192 ? 7.433 16.875 16.338 1.00 49.62 192 SER A C 1
ATOM 1498 O O . SER A 1 192 ? 8.291 17.286 17.117 1.00 49.62 192 SER A O 1
ATOM 1500 N N . HIS A 1 193 ? 6.503 17.696 15.844 1.00 51.66 193 HIS A N 1
ATOM 1501 C CA . HIS A 1 193 ? 6.323 19.083 16.299 1.00 51.66 193 HIS A CA 1
ATOM 1502 C C . HIS A 1 193 ? 4.923 19.383 16.843 1.00 51.66 193 HIS A C 1
ATOM 1504 O O . HIS A 1 193 ? 4.721 20.475 17.362 1.00 51.66 193 HIS A O 1
ATOM 1510 N N . SER A 1 194 ? 3.977 18.436 16.797 1.00 54.09 194 SER A N 1
ATOM 1511 C CA . SER A 1 194 ? 2.670 18.615 17.449 1.00 54.09 194 SER A CA 1
ATOM 1512 C C . SER A 1 194 ? 2.613 18.097 18.891 1.00 54.09 194 SER A C 1
ATOM 1514 O O . SER A 1 194 ? 1.645 18.394 19.576 1.00 54.09 194 SER A O 1
ATOM 1516 N N . GLU A 1 195 ? 3.631 17.382 19.387 1.00 53.12 195 GLU A N 1
ATOM 1517 C CA . GLU A 1 195 ? 3.653 16.877 20.776 1.00 53.12 195 GLU A CA 1
ATOM 1518 C C . GLU A 1 195 ? 4.257 17.860 21.803 1.00 53.12 195 GLU A C 1
ATOM 1520 O O . GLU A 1 195 ? 4.215 17.602 22.999 1.00 53.12 195 GLU A O 1
ATOM 1525 N N . GLY A 1 196 ? 4.783 19.019 21.382 1.00 58.88 196 GLY A N 1
ATOM 1526 C CA . GLY A 1 196 ? 5.421 19.990 22.290 1.00 58.88 196 GLY A CA 1
ATOM 1527 C C . GLY A 1 196 ? 4.509 21.084 22.866 1.00 58.88 196 GLY A C 1
ATOM 1528 O O . GLY A 1 196 ? 5.011 21.977 23.539 1.00 58.88 196 GLY A O 1
ATOM 1529 N N . GLY A 1 197 ? 3.205 21.077 22.563 1.00 57.62 197 GLY A N 1
ATOM 1530 C CA . GLY A 1 197 ? 2.305 22.215 22.819 1.00 57.62 197 GLY A CA 1
ATOM 1531 C C . GLY A 1 197 ? 1.239 22.032 23.904 1.00 57.62 197 GLY A C 1
ATOM 1532 O O . GLY A 1 197 ? 0.416 22.926 24.065 1.00 57.62 197 GLY A O 1
ATOM 1533 N N . ALA A 1 198 ? 1.214 20.907 24.623 1.00 54.00 198 ALA A N 1
ATOM 1534 C CA . ALA A 1 198 ? 0.160 20.601 25.599 1.00 54.00 198 ALA A CA 1
ATOM 1535 C C . ALA A 1 198 ? 0.720 20.259 26.991 1.00 54.00 198 ALA A C 1
ATOM 1537 O O . ALA A 1 198 ? 0.369 19.240 27.577 1.00 54.00 198 ALA A O 1
ATOM 1538 N N . ALA A 1 199 ? 1.599 21.116 27.512 1.00 54.75 199 ALA A N 1
ATOM 1539 C CA . ALA A 1 199 ? 1.884 21.189 28.942 1.00 54.75 199 ALA A CA 1
ATOM 1540 C C . ALA A 1 199 ? 1.359 22.537 29.459 1.00 54.75 199 ALA A C 1
ATOM 1542 O O . ALA A 1 199 ? 2.051 23.554 29.389 1.00 54.75 199 ALA A O 1
ATOM 1543 N N . LEU A 1 200 ? 0.095 22.521 29.889 1.00 52.84 200 LEU A N 1
ATOM 1544 C CA . LEU A 1 200 ? -0.468 23.422 30.895 1.00 52.84 200 LEU A CA 1
ATOM 1545 C C . LEU A 1 200 ? -0.601 22.619 32.187 1.00 52.84 200 LEU A C 1
ATOM 1547 O O . LEU A 1 200 ? -1.051 21.455 32.082 1.00 52.84 200 LEU A O 1
#

Radius of gyration: 30.79 Å; chains: 1; bounding box: 64×41×100 Å

Secondary structure (DSSP, 8-state):
----------HHHHHHHHHHHHHHHHHHHHHHHHHHHHHHHHHHHHHHHHHHHHHHHHHHHHHHHHHHHHSTTS-HHHHHHHHHHHHHHHHHHHHHHHHHS-------HHHHHHHHTT-S---SHHHHHHHHHHHHHHHHHHHHHHHHHH-TTS-HHHHHHHHHHHHHHHHHHHHHHHHHHHHHS-GGGSSSSSTTS---

pLDDT: mean 73.2, std 12.51, range [46.66, 95.94]

Organism: NCBI:txid67304

Sequence (200 aa):
MAADNAASVPEDLIVSVLSAVVVSVLGVANLWFQEWRARRNAEARRRRLLDEARAYLGFLTEWLDAHAVITPGTSIDSVQAQAATVLDQQLRNIHASFAEARVPQRTPLWAQFRRLLLLYPLRSIAGSLVRLLFYLVVIIVFSVTPGLLLDDRNAWGDRIGASGVLIVAGGGLLYGLWRLANRLSPQARVLSHSEGGAAL